Protein AF-L8GMU7-F1 (afdb_monomer_lite)

Foldseek 3Di:
DDDDAAPDLAVLVVLVPDAAQDEHEYEADEHENDDPDADARERQHENYEDAYPAAYEYEHCHAENEYNYLEYEYHEHYEYEQYAYEFDANHEYHYHYEYEFAHADAQRENYEQYANGEYDAQEEYEFHEHDPPDDAHQYEPYEYADNYEYEHQYEYEFEYEHQEHYEFLEEYEHQEEYEYEKEWDDPPPPPDPDDTHIELYEHDLYEYEANYEYEFATAQHPYPYHYDPNYYYAHNDHYHYHHHHPVCVPPCVVPVDDDDDDDDPHPDDDDPDDD

Sequence (275 aa):
MPRPVCPYPRVIDALREATDGAVIVVKGGRYAEHPQFPQEVRVTTNNITLQALGAVLLELSGPWLAIDAPHFTIKGALELRGGGVLICEGATLHQNGDLSISTTEFLATGVKVAAGGTWLQLGRTTISAGAADGDFSLTNGVHVEANAIWQQLGELSVYSHGAIGVLVSGTWDQLGEAKMIVQGEGDAKRGNYGLVFGEGVRLAHGAWSQKGALHINAIDASNAIHLSAGSVWLQDANVVLDLDSVQERRHYDQLGLSSLFLLGLIRQPAPVVHG

Structure (mmCIF, N/CA/C/O backbone):
data_AF-L8GMU7-F1
#
_entry.id   AF-L8GMU7-F1
#
loop_
_atom_site.group_PDB
_atom_site.id
_atom_site.type_symbol
_atom_site.label_atom_id
_atom_site.label_alt_id
_atom_site.label_comp_id
_atom_site.label_asym_id
_atom_site.label_entity_id
_atom_site.label_seq_id
_atom_site.pdbx_PDB_ins_code
_atom_site.Cartn_x
_atom_site.Cartn_y
_atom_site.Cartn_z
_atom_site.occupancy
_atom_site.B_iso_or_equiv
_atom_site.auth_seq_id
_atom_site.auth_comp_id
_atom_site.auth_asym_id
_atom_site.auth_atom_id
_atom_site.pdbx_PDB_model_num
ATOM 1 N N . MET A 1 1 ? -23.546 -11.306 21.217 1.00 45.59 1 MET A N 1
ATOM 2 C CA . MET A 1 1 ? -24.127 -9.953 21.367 1.00 45.59 1 MET A CA 1
ATOM 3 C C . MET A 1 1 ? -23.663 -9.111 20.183 1.00 45.59 1 MET A C 1
ATOM 5 O O . MET A 1 1 ? -22.484 -9.217 19.853 1.00 45.59 1 MET A O 1
ATOM 9 N N . PRO A 1 2 ? -24.542 -8.364 19.493 1.00 59.59 2 PRO A N 1
ATOM 10 C CA . PRO A 1 2 ? -24.127 -7.476 18.406 1.00 59.59 2 PRO A CA 1
ATOM 11 C C . PRO A 1 2 ? -23.175 -6.404 18.953 1.00 59.59 2 PRO A C 1
ATOM 13 O O . PRO A 1 2 ? -23.441 -5.825 20.005 1.00 59.59 2 PRO A O 1
ATOM 16 N N . ARG A 1 3 ? -22.042 -6.178 18.279 1.00 70.44 3 ARG A N 1
ATOM 17 C CA . ARG A 1 3 ? -21.090 -5.130 18.673 1.00 70.44 3 ARG A CA 1
ATOM 18 C C . ARG A 1 3 ? -21.704 -3.758 18.373 1.00 70.44 3 ARG A C 1
ATOM 20 O O . ARG A 1 3 ? -22.294 -3.608 17.300 1.00 70.44 3 ARG A O 1
ATOM 27 N N . PRO A 1 4 ? -21.589 -2.775 19.282 1.00 70.38 4 PRO A N 1
ATOM 28 C CA . PRO A 1 4 ? -22.061 -1.428 19.006 1.00 70.38 4 PRO A CA 1
ATOM 29 C C . PRO A 1 4 ? -21.304 -0.861 17.801 1.00 70.38 4 PRO A C 1
ATOM 31 O O . PRO A 1 4 ? -20.088 -1.006 17.688 1.00 70.38 4 PRO A O 1
ATOM 34 N N . VAL A 1 5 ? -22.046 -0.259 16.877 1.00 79.88 5 VAL A N 1
ATOM 35 C CA . VAL A 1 5 ? -21.476 0.448 15.728 1.00 79.88 5 VAL A CA 1
ATOM 36 C C . VAL A 1 5 ? -20.919 1.787 16.202 1.00 79.88 5 VAL A C 1
ATOM 38 O O . VAL A 1 5 ? -21.524 2.420 17.064 1.00 79.88 5 VAL A O 1
ATOM 41 N N . CYS A 1 6 ? -19.799 2.205 15.610 1.00 74.00 6 CYS A N 1
ATOM 42 C CA . CYS A 1 6 ? -19.145 3.492 15.802 1.00 74.00 6 CYS A CA 1
ATOM 43 C C . CYS A 1 6 ? -20.186 4.629 15.852 1.00 74.00 6 CYS A C 1
ATOM 45 O O . CYS A 1 6 ? -20.871 4.859 14.850 1.00 74.00 6 CYS A O 1
ATOM 47 N N . PRO A 1 7 ? -20.342 5.312 17.003 1.00 78.31 7 PRO A N 1
ATOM 48 C CA . PRO A 1 7 ? -21.298 6.407 17.145 1.00 78.31 7 PRO A CA 1
ATOM 49 C C . PRO A 1 7 ? -20.764 7.725 16.566 1.00 78.31 7 PRO A C 1
ATOM 51 O O . PRO A 1 7 ? -21.514 8.695 16.475 1.00 78.31 7 PRO A O 1
ATOM 54 N N . TYR A 1 8 ? -19.479 7.778 16.203 1.00 79.12 8 TYR A N 1
ATOM 55 C CA . TYR A 1 8 ? -18.828 8.996 15.746 1.00 79.12 8 TYR A CA 1
ATOM 56 C C . TYR A 1 8 ? -19.224 9.319 14.300 1.00 79.12 8 TYR A C 1
ATOM 58 O O . TYR A 1 8 ? -19.288 8.418 13.458 1.00 79.12 8 TYR A O 1
ATOM 66 N N . PRO A 1 9 ? -19.443 10.606 13.977 1.00 83.12 9 PRO A N 1
ATOM 67 C CA . PRO A 1 9 ? -19.677 11.045 12.602 1.00 83.12 9 PRO A CA 1
ATOM 68 C C . PRO A 1 9 ? -18.434 10.873 11.717 1.00 83.12 9 PRO A C 1
ATOM 70 O O . PRO A 1 9 ? -18.556 10.830 10.495 1.00 83.12 9 PRO A O 1
ATOM 73 N N . ARG A 1 10 ? -17.252 10.769 12.334 1.00 88.81 10 ARG A N 1
ATOM 74 C CA . ARG A 1 10 ? -15.957 10.580 11.686 1.00 88.81 10 ARG A CA 1
ATOM 75 C C . ARG A 1 10 ? -15.232 9.398 12.315 1.00 88.81 10 ARG A C 1
ATOM 77 O O . ARG A 1 10 ? -15.215 9.257 13.539 1.00 88.81 10 ARG A O 1
ATOM 84 N N . VAL A 1 11 ? -14.622 8.554 11.494 1.00 90.69 11 VAL A N 1
ATOM 85 C CA . VAL A 1 11 ? -13.877 7.380 11.964 1.00 90.69 11 VAL A CA 1
ATOM 86 C C . VAL A 1 11 ? -12.606 7.810 12.695 1.00 90.69 11 VAL A C 1
ATOM 88 O O . VAL A 1 11 ? -12.210 7.156 13.660 1.00 90.69 11 VAL A O 1
ATOM 91 N N . ILE A 1 12 ? -12.006 8.940 12.311 1.00 88.50 12 ILE A N 1
ATOM 92 C CA . ILE A 1 12 ? -10.821 9.481 12.979 1.00 88.50 12 ILE A CA 1
ATOM 93 C C . ILE A 1 12 ? -11.050 9.806 14.452 1.00 88.50 12 ILE A C 1
ATOM 95 O O . ILE A 1 12 ? -10.168 9.571 15.275 1.00 88.50 12 ILE A O 1
ATOM 99 N N . ASP A 1 13 ? -12.222 10.333 14.799 1.00 88.69 13 ASP A N 1
ATOM 100 C CA . ASP A 1 13 ? -12.522 10.704 16.181 1.00 88.69 13 ASP A CA 1
ATOM 101 C C . ASP A 1 13 ? -12.616 9.441 17.043 1.00 88.69 13 ASP A C 1
ATOM 103 O O . ASP A 1 13 ? -12.039 9.382 18.126 1.00 88.69 13 ASP A O 1
ATOM 107 N N . ALA A 1 14 ? -13.218 8.378 16.498 1.00 90.69 14 ALA A N 1
ATOM 108 C CA . ALA A 1 14 ? -13.239 7.069 17.139 1.00 90.69 14 ALA A CA 1
ATOM 109 C C . ALA A 1 14 ? -11.831 6.488 17.331 1.00 90.69 14 ALA A C 1
ATOM 111 O O . ALA A 1 14 ? -11.564 5.873 18.358 1.00 90.69 14 ALA A O 1
ATOM 112 N N . LEU A 1 15 ? -10.934 6.673 16.357 1.00 90.69 15 LEU A N 1
ATOM 113 C CA . LEU A 1 15 ? -9.541 6.223 16.446 1.00 90.69 15 LEU A CA 1
ATOM 114 C C . LEU A 1 15 ? -8.744 7.007 17.495 1.00 90.69 15 LEU A C 1
ATOM 116 O O . LEU A 1 15 ? -7.930 6.415 18.197 1.00 90.69 15 LEU A O 1
ATOM 120 N N . ARG A 1 16 ? -8.988 8.316 17.622 1.00 87.62 16 ARG A N 1
ATOM 121 C CA . ARG A 1 16 ? -8.335 9.188 18.612 1.00 87.62 16 ARG A CA 1
ATOM 122 C C . ARG A 1 16 ? -8.790 8.910 20.039 1.00 87.62 16 ARG A C 1
ATOM 124 O O . ARG A 1 16 ? -7.990 9.020 20.959 1.00 87.62 16 ARG A O 1
ATOM 131 N N . GLU A 1 17 ? -10.060 8.568 20.219 1.00 89.00 17 GLU A N 1
ATOM 132 C CA . GLU A 1 17 ? -10.628 8.241 21.532 1.00 89.00 17 GLU A CA 1
ATOM 133 C C . GLU A 1 17 ? -10.487 6.754 21.894 1.00 89.00 17 GLU A C 1
ATOM 135 O O . GLU A 1 17 ? -10.878 6.332 22.984 1.00 89.00 17 GLU A O 1
ATOM 140 N N . ALA A 1 18 ? -9.926 5.945 20.994 1.00 91.19 18 ALA A N 1
ATOM 141 C CA . ALA A 1 18 ? -9.753 4.523 21.216 1.00 91.19 18 ALA A CA 1
ATOM 142 C C . ALA A 1 18 ? -8.786 4.251 22.373 1.00 91.19 18 ALA A C 1
ATOM 144 O O . ALA A 1 18 ? -7.730 4.875 22.490 1.00 91.19 18 ALA A O 1
ATOM 145 N N . THR A 1 19 ? -9.116 3.245 23.180 1.00 94.56 19 THR A N 1
ATOM 146 C CA . THR A 1 19 ? -8.246 2.694 24.226 1.00 94.56 19 THR A CA 1
ATOM 147 C C . THR A 1 19 ? -7.618 1.381 23.778 1.00 94.56 19 THR A C 1
ATOM 149 O O . THR A 1 19 ? -8.114 0.742 22.849 1.00 94.56 19 THR A O 1
ATOM 152 N N . ASP A 1 20 ? -6.555 0.949 24.454 1.00 95.75 20 ASP A N 1
ATOM 153 C CA . ASP A 1 20 ? -5.835 -0.273 24.094 1.00 95.75 20 ASP A CA 1
ATOM 154 C C . ASP A 1 20 ? -6.774 -1.478 23.935 1.00 95.75 20 ASP A C 1
ATOM 156 O O . ASP A 1 20 ? -7.649 -1.731 24.767 1.00 95.75 20 ASP A O 1
ATOM 160 N N . GLY A 1 21 ? -6.609 -2.214 22.835 1.00 95.44 21 GLY A N 1
ATOM 161 C CA . GLY A 1 21 ? -7.442 -3.375 22.509 1.00 95.44 21 GLY A CA 1
ATOM 162 C C . GLY A 1 21 ? -8.839 -3.049 21.964 1.00 95.44 21 GLY A C 1
ATOM 163 O O . GLY A 1 21 ? -9.635 -3.970 21.757 1.00 95.44 21 GLY A O 1
ATOM 164 N N . ALA A 1 22 ? -9.179 -1.774 21.741 1.00 95.00 22 ALA A N 1
ATOM 165 C CA . ALA A 1 22 ? -10.501 -1.409 21.247 1.00 95.00 22 A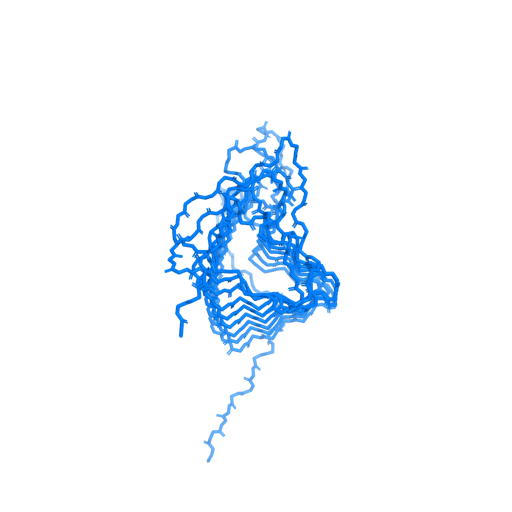LA A CA 1
ATOM 166 C C . ALA A 1 22 ? -10.766 -1.939 19.828 1.00 95.00 22 ALA A C 1
ATOM 168 O O . ALA A 1 22 ? -9.900 -1.982 18.949 1.00 95.00 22 ALA A O 1
ATOM 169 N N . VAL A 1 23 ? -12.027 -2.314 19.602 1.00 95.88 23 VAL A N 1
ATOM 170 C CA . VAL A 1 23 ? -12.545 -2.702 18.289 1.00 95.88 23 VAL A CA 1
ATOM 171 C C . VAL A 1 23 ? -13.550 -1.655 17.835 1.00 95.88 23 VAL A C 1
ATOM 173 O O . VAL A 1 23 ? -14.657 -1.576 18.367 1.00 95.88 23 VAL A O 1
ATOM 176 N N . ILE A 1 24 ? -13.176 -0.877 16.827 1.00 94.81 24 ILE A N 1
ATOM 177 C CA . ILE A 1 24 ? -14.013 0.160 16.232 1.00 94.81 24 ILE A CA 1
ATOM 178 C C . ILE A 1 24 ? -14.762 -0.463 15.061 1.00 94.81 24 ILE A C 1
ATOM 180 O O . ILE A 1 24 ? -14.172 -0.801 14.036 1.00 94.81 24 ILE A O 1
ATOM 184 N N . VAL A 1 25 ? -16.071 -0.640 15.215 1.00 96.06 25 VAL A N 1
ATOM 185 C CA . VAL A 1 25 ? -16.920 -1.239 14.181 1.00 96.06 25 VAL A CA 1
ATOM 186 C C . VAL A 1 25 ? -17.566 -0.140 13.344 1.00 96.06 25 VAL A C 1
ATOM 188 O O . VAL A 1 25 ? -18.396 0.608 13.850 1.00 96.06 25 VAL A O 1
ATOM 191 N N . VAL A 1 26 ? -17.236 -0.053 12.060 1.00 95.00 26 VAL A N 1
ATOM 192 C CA . VAL A 1 26 ? -17.713 0.996 11.147 1.00 95.00 26 VAL A CA 1
ATOM 193 C C . VAL A 1 26 ? -18.743 0.417 10.178 1.00 95.00 26 VAL A C 1
ATOM 195 O O . VAL A 1 26 ? -18.546 -0.654 9.600 1.00 95.00 26 VAL A O 1
ATOM 198 N N . LYS A 1 27 ? -19.879 1.102 10.014 1.00 94.88 27 LYS A N 1
ATOM 199 C CA . LYS A 1 27 ? -20.880 0.740 8.998 1.00 94.88 27 LYS A CA 1
ATOM 200 C C . LYS A 1 27 ? -20.354 1.090 7.608 1.00 94.88 27 LYS A C 1
ATOM 202 O O . LYS A 1 27 ? -19.589 2.029 7.459 1.00 94.88 27 LYS A O 1
ATOM 207 N N . GLY A 1 28 ? -20.802 0.361 6.587 1.00 94.94 28 GLY A N 1
ATOM 208 C CA . GLY A 1 28 ? -20.520 0.759 5.208 1.00 94.94 28 GLY A CA 1
ATOM 209 C C . GLY A 1 28 ? -21.059 2.165 4.924 1.00 94.94 28 GLY A C 1
ATOM 210 O O . GLY A 1 28 ? -22.153 2.511 5.380 1.00 94.94 28 GLY A O 1
ATOM 211 N N . GLY A 1 29 ? -20.288 2.967 4.198 1.00 94.50 29 GLY A N 1
ATOM 212 C CA . GLY A 1 29 ? -20.606 4.367 3.945 1.00 94.50 29 GLY A CA 1
ATOM 213 C C . GLY A 1 29 ? -19.394 5.202 3.551 1.00 94.50 29 GLY A C 1
ATOM 214 O O . GLY A 1 29 ? -18.268 4.712 3.480 1.00 94.50 29 GLY A O 1
ATOM 215 N N . ARG A 1 30 ? -19.651 6.483 3.292 1.00 94.25 30 ARG A N 1
ATOM 216 C CA . ARG A 1 30 ? -18.637 7.495 2.988 1.00 94.25 30 ARG A CA 1
ATOM 217 C C . ARG A 1 30 ? -18.503 8.434 4.178 1.00 94.25 30 ARG A C 1
ATOM 219 O O . ARG A 1 30 ? -19.510 8.956 4.656 1.00 94.25 30 ARG A O 1
ATOM 226 N N . TYR A 1 31 ? -17.272 8.650 4.613 1.00 92.25 31 TYR A N 1
ATOM 227 C CA . TYR A 1 31 ? -16.924 9.464 5.765 1.00 92.25 31 TYR A CA 1
ATOM 228 C C . TYR A 1 31 ? -15.960 10.561 5.328 1.00 92.25 31 TYR A C 1
ATOM 230 O O . TYR A 1 31 ? -14.879 10.291 4.806 1.00 92.25 31 TYR A O 1
ATOM 238 N N . ALA A 1 32 ? -16.379 11.806 5.524 1.00 90.38 32 ALA A N 1
ATOM 239 C CA . ALA A 1 32 ? -15.542 12.968 5.286 1.00 90.38 32 ALA A CA 1
ATOM 240 C C . ALA A 1 32 ? -14.712 13.232 6.545 1.00 90.38 32 ALA A C 1
ATOM 242 O O . ALA A 1 32 ? -15.228 13.733 7.545 1.00 90.38 32 ALA A O 1
ATOM 243 N N . GLU A 1 33 ? -13.427 12.891 6.508 1.00 85.69 33 GLU A N 1
ATOM 244 C CA . GLU A 1 33 ? -12.547 12.954 7.677 1.00 85.69 33 GLU A CA 1
ATOM 245 C C . GLU A 1 33 ? -11.911 14.341 7.869 1.00 85.69 33 GLU A C 1
ATOM 247 O O . GLU A 1 33 ? -11.035 14.481 8.711 1.00 85.69 33 GLU A O 1
ATOM 252 N N . HIS A 1 34 ? -12.365 15.377 7.146 1.00 74.12 34 HIS A N 1
ATOM 253 C CA . HIS A 1 34 ? -11.831 16.748 7.168 1.00 74.12 34 HIS A CA 1
ATOM 254 C C . HIS A 1 34 ? -11.653 17.336 8.587 1.00 74.12 34 HIS A C 1
ATOM 256 O O . HIS A 1 34 ? -12.631 17.677 9.266 1.00 74.12 34 HIS A O 1
ATOM 262 N N . PRO A 1 35 ? -10.413 17.587 9.029 1.00 56.31 35 PRO A N 1
ATOM 263 C CA . PRO A 1 35 ? -10.089 18.732 9.867 1.00 56.31 35 PRO A CA 1
ATOM 264 C C . PRO A 1 35 ? -10.103 20.037 9.052 1.00 56.31 35 PRO A C 1
ATOM 266 O O . PRO A 1 35 ? -9.829 20.054 7.857 1.00 56.31 35 PRO A O 1
ATOM 269 N N . GLN A 1 36 ? -10.352 21.164 9.725 1.00 58.03 36 GLN A N 1
ATOM 270 C CA . GLN A 1 36 ? -10.226 22.522 9.162 1.00 58.03 36 GLN A CA 1
ATOM 271 C C . GLN A 1 36 ? -8.791 22.862 8.690 1.00 58.03 36 GLN A C 1
ATOM 273 O O . GLN A 1 36 ? -8.581 23.914 8.095 1.00 58.03 36 GLN A O 1
ATOM 278 N N . PHE A 1 37 ? -7.816 21.978 8.938 1.00 52.97 37 PHE A N 1
ATOM 279 C CA . PHE A 1 37 ? -6.412 22.092 8.545 1.00 52.97 37 PHE A CA 1
ATOM 280 C C . PHE A 1 37 ? -5.843 20.708 8.210 1.00 52.97 37 PHE A C 1
ATOM 282 O O . PHE A 1 37 ? -6.170 19.770 8.935 1.00 52.97 37 PHE A O 1
ATOM 289 N N . PRO A 1 38 ? -4.971 20.558 7.196 1.00 59.88 38 PRO A N 1
ATOM 290 C CA . PRO A 1 38 ? -4.353 19.281 6.845 1.00 59.88 38 PRO A CA 1
ATOM 291 C C . PRO A 1 38 ? -3.454 18.807 7.992 1.00 59.88 38 PRO A C 1
ATOM 293 O O . PRO A 1 38 ? -2.296 19.202 8.106 1.00 59.88 38 PRO A O 1
ATOM 296 N N . GLN A 1 39 ? -4.002 17.990 8.887 1.00 67.94 39 GLN A N 1
ATOM 297 C CA . GLN A 1 39 ? -3.245 17.343 9.948 1.00 67.94 39 GLN A CA 1
ATOM 298 C C . GLN A 1 39 ? -3.152 15.857 9.651 1.00 67.94 39 GLN A C 1
ATOM 300 O O . GLN A 1 39 ? -4.132 15.220 9.264 1.00 67.94 39 GLN A O 1
ATOM 305 N N . GLU A 1 40 ? -1.953 15.321 9.848 1.00 75.06 40 GLU A N 1
ATOM 306 C CA . GLU A 1 40 ? -1.717 13.888 9.868 1.00 75.06 40 GLU A CA 1
ATOM 307 C C . GLU A 1 40 ? -2.633 13.222 10.901 1.00 75.06 40 GLU A C 1
ATOM 309 O O . GLU A 1 40 ? -2.778 13.681 12.040 1.00 75.06 40 GLU A O 1
ATOM 314 N N . VAL A 1 41 ? -3.269 12.130 10.490 1.00 77.12 41 VAL A N 1
ATOM 315 C CA . VAL A 1 41 ? -4.122 11.336 11.365 1.00 77.12 41 VAL A CA 1
ATOM 316 C C . VAL A 1 41 ? -3.268 10.276 12.028 1.00 77.12 41 VAL A C 1
ATOM 318 O O . VAL A 1 41 ? -2.950 9.285 11.386 1.00 77.12 41 VAL A O 1
ATOM 321 N N . ARG A 1 42 ? -2.904 10.459 13.296 1.00 88.50 42 ARG A N 1
ATOM 322 C CA . ARG A 1 42 ? -2.049 9.507 14.008 1.00 88.50 42 ARG A CA 1
ATOM 323 C C . ARG A 1 42 ? -2.845 8.608 14.949 1.00 88.50 42 ARG A C 1
ATOM 325 O O . ARG A 1 42 ? -3.551 9.101 15.826 1.00 88.50 42 ARG A O 1
ATOM 332 N N . VAL A 1 43 ? -2.705 7.298 14.775 1.00 89.19 43 VAL A N 1
ATOM 333 C CA . VAL A 1 43 ? -3.247 6.263 15.666 1.00 89.19 43 VAL A CA 1
ATOM 334 C C . VAL A 1 43 ? -2.118 5.771 16.564 1.00 89.19 43 VAL A C 1
ATOM 336 O O . VAL A 1 43 ? -1.226 5.089 16.075 1.00 89.19 43 VAL A O 1
ATOM 339 N N . THR A 1 44 ? -2.139 6.117 17.851 1.00 91.44 44 THR A N 1
ATOM 340 C CA . THR A 1 44 ? -1.074 5.775 18.821 1.00 91.44 44 THR A CA 1
ATOM 341 C C . THR A 1 44 ? -1.449 4.637 19.769 1.00 91.44 44 THR A C 1
ATOM 343 O O . THR A 1 44 ? -0.588 4.059 20.423 1.00 91.44 44 THR A O 1
ATOM 346 N N . THR A 1 45 ? -2.737 4.320 19.870 1.00 91.38 45 THR A N 1
ATOM 347 C CA . THR A 1 45 ? -3.267 3.344 20.822 1.00 91.38 45 THR A CA 1
ATOM 348 C C . THR A 1 45 ? -2.929 1.906 20.421 1.00 91.38 45 THR A C 1
ATOM 350 O O . THR A 1 45 ? -3.057 1.534 19.255 1.00 91.38 45 THR A O 1
ATOM 353 N N . ASN A 1 46 ? -2.552 1.057 21.380 1.00 92.69 46 ASN A N 1
ATOM 354 C CA . ASN A 1 46 ? -2.078 -0.297 21.099 1.00 92.69 46 ASN A CA 1
ATOM 355 C C . ASN A 1 46 ? -3.227 -1.264 20.767 1.00 92.69 46 ASN A C 1
ATOM 357 O O . ASN A 1 46 ? -4.315 -1.198 21.338 1.00 92.69 46 ASN A O 1
ATOM 361 N N . ASN A 1 47 ? -2.953 -2.264 19.927 1.00 94.81 47 ASN A N 1
ATOM 362 C CA . ASN A 1 47 ? -3.848 -3.403 19.668 1.00 94.81 47 ASN A CA 1
ATOM 363 C C . ASN A 1 47 ? -5.250 -3.018 19.157 1.00 94.81 47 ASN A C 1
ATOM 365 O O . ASN A 1 47 ? -6.238 -3.689 19.464 1.00 94.81 47 ASN A O 1
ATOM 369 N N . ILE A 1 48 ? -5.357 -1.947 18.372 1.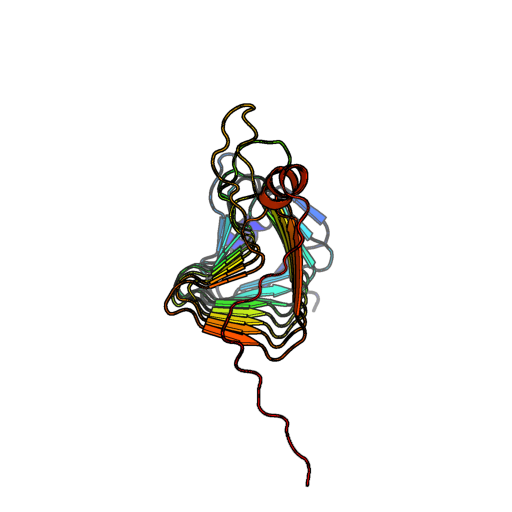00 95.38 48 ILE A N 1
ATOM 370 C CA . ILE A 1 48 ? -6.636 -1.480 17.829 1.00 95.38 48 ILE A CA 1
ATOM 371 C C . ILE A 1 48 ? -7.057 -2.317 16.623 1.00 95.38 48 ILE A C 1
ATOM 373 O O . ILE A 1 48 ? -6.246 -2.663 15.766 1.00 95.38 48 ILE A O 1
ATOM 377 N N . THR A 1 49 ? -8.356 -2.605 16.518 1.00 97.06 49 THR A N 1
ATOM 378 C CA . THR A 1 49 ? -8.963 -3.154 15.298 1.00 97.06 49 THR A CA 1
ATOM 379 C C . THR A 1 49 ? -10.007 -2.199 14.732 1.00 97.06 49 THR A C 1
ATOM 381 O O . THR A 1 49 ? -11.027 -1.951 15.370 1.00 97.06 49 THR A O 1
ATOM 384 N N . LEU A 1 50 ? -9.809 -1.746 13.498 1.00 96.06 50 LEU A N 1
ATOM 385 C CA . LEU A 1 50 ? -10.825 -1.090 12.684 1.00 96.06 50 LEU A CA 1
ATOM 386 C C . LEU A 1 50 ? -11.559 -2.144 11.845 1.00 96.06 50 LEU A C 1
ATOM 388 O O . LEU A 1 50 ? -10.966 -2.776 10.974 1.00 96.06 50 LEU A O 1
ATOM 392 N N . GLN A 1 51 ? -12.845 -2.360 12.113 1.00 97.62 51 GLN A N 1
ATOM 393 C CA . GLN A 1 51 ? -13.662 -3.376 11.450 1.00 97.62 51 GLN A CA 1
ATOM 394 C C . GLN A 1 51 ? -14.783 -2.735 10.629 1.00 97.62 51 GLN A C 1
ATOM 396 O O . GLN A 1 51 ? -15.784 -2.283 11.181 1.00 97.62 51 GLN A O 1
ATOM 401 N N . ALA A 1 52 ? -14.659 -2.775 9.308 1.00 96.56 52 ALA A N 1
ATOM 402 C CA . ALA A 1 52 ? -15.697 -2.371 8.374 1.00 96.56 52 ALA A CA 1
ATOM 403 C C . ALA A 1 52 ? -16.743 -3.492 8.190 1.00 96.56 52 ALA A C 1
ATOM 405 O O . ALA A 1 52 ? -16.403 -4.638 7.894 1.00 96.56 52 ALA A O 1
ATOM 406 N N . LEU A 1 53 ? -18.030 -3.172 8.367 1.00 95.44 53 LEU A N 1
ATOM 407 C CA . LEU A 1 53 ? -19.161 -4.093 8.134 1.00 95.44 53 LEU A CA 1
ATOM 408 C C . LEU A 1 53 ? -19.655 -4.101 6.675 1.00 95.44 53 LEU A C 1
ATOM 410 O O . LEU A 1 53 ? -20.560 -4.856 6.329 1.00 95.44 53 LEU A O 1
ATOM 414 N N . GLY A 1 54 ? -19.085 -3.241 5.837 1.00 94.38 54 GLY A N 1
ATOM 415 C CA . GLY A 1 54 ? -19.349 -3.088 4.408 1.00 94.38 54 GLY A CA 1
ATOM 416 C C . GLY A 1 54 ? -18.241 -2.235 3.790 1.00 94.38 54 GLY A C 1
ATOM 417 O O . GLY A 1 54 ? -17.243 -1.983 4.456 1.00 94.38 54 GLY A O 1
ATOM 418 N N . ALA A 1 55 ? -18.405 -1.772 2.550 1.00 95.62 55 ALA A N 1
ATOM 419 C CA . ALA A 1 55 ? -17.438 -0.856 1.944 1.00 95.62 55 ALA A CA 1
ATOM 420 C C . ALA A 1 55 ? -17.425 0.490 2.690 1.00 95.62 55 ALA A C 1
ATOM 422 O O . ALA A 1 55 ? -18.468 1.138 2.816 1.00 95.62 55 ALA A O 1
ATOM 423 N N . VAL A 1 56 ? -16.258 0.888 3.195 1.00 96.69 56 VAL A N 1
ATOM 424 C CA . VAL A 1 56 ? -16.037 2.160 3.895 1.00 96.69 56 VAL A CA 1
ATOM 425 C C . VAL A 1 56 ? -15.083 3.013 3.074 1.00 96.69 56 VAL A C 1
ATOM 427 O O . VAL A 1 56 ? -13.970 2.579 2.808 1.00 96.69 56 VAL A O 1
ATOM 430 N N . LEU A 1 57 ? -15.497 4.226 2.714 1.00 95.44 57 LEU A N 1
ATOM 431 C CA . LEU A 1 57 ? -14.638 5.239 2.100 1.00 95.44 57 LEU A CA 1
ATOM 432 C C . LEU A 1 57 ? -14.323 6.326 3.127 1.00 95.44 57 LEU A C 1
ATOM 434 O O . LEU A 1 57 ? -15.247 6.966 3.630 1.00 95.44 57 LEU A O 1
ATOM 438 N N . LEU A 1 58 ? -13.039 6.552 3.396 1.00 93.31 58 LEU A N 1
ATOM 439 C CA . LEU A 1 58 ? -12.531 7.670 4.186 1.00 93.31 58 LEU A CA 1
ATOM 440 C C . LEU A 1 58 ? -11.904 8.710 3.256 1.00 93.31 58 LEU A C 1
ATOM 442 O O . LEU A 1 58 ? -10.922 8.435 2.564 1.00 93.31 58 LEU A O 1
ATOM 446 N N . GLU A 1 59 ? -12.464 9.914 3.255 1.00 91.44 59 GLU A N 1
ATOM 447 C CA . GLU A 1 59 ? -11.902 11.056 2.536 1.00 91.44 59 GLU A CA 1
ATOM 448 C C . GLU A 1 59 ? -11.018 11.864 3.474 1.00 91.44 59 GLU A C 1
ATOM 450 O O . GLU A 1 59 ? -11.503 12.563 4.365 1.00 91.44 59 GLU A O 1
ATOM 455 N N . LEU A 1 60 ? -9.711 11.733 3.278 1.00 87.12 60 LEU A N 1
ATOM 456 C CA . LEU A 1 60 ? -8.680 12.368 4.078 1.00 87.12 60 LEU A CA 1
ATOM 457 C C . LEU A 1 60 ? -8.313 13.721 3.467 1.00 87.12 60 LEU A C 1
ATOM 459 O O . LEU A 1 60 ? -8.220 13.865 2.251 1.00 87.12 60 LEU A O 1
ATOM 463 N N . SER A 1 61 ? -8.055 14.710 4.321 1.00 81.31 61 SER A N 1
ATOM 464 C CA . SER A 1 61 ? -7.565 16.033 3.911 1.00 81.31 61 SER A CA 1
ATOM 465 C C . SER A 1 61 ? -6.103 16.273 4.280 1.00 81.31 61 SER A C 1
ATOM 467 O O . SER A 1 61 ? -5.654 17.414 4.311 1.00 81.31 61 SER A O 1
ATOM 469 N N . GLY A 1 62 ? -5.395 15.218 4.668 1.00 77.88 62 GLY A N 1
ATOM 470 C CA . GLY A 1 62 ? -3.989 15.237 5.035 1.00 77.88 62 GLY A CA 1
ATOM 471 C C . GLY A 1 62 ? -3.244 14.140 4.283 1.00 77.88 62 GLY A C 1
ATOM 472 O O . GLY A 1 62 ? -3.875 13.248 3.711 1.00 77.88 62 GLY A O 1
ATOM 473 N N . PRO A 1 63 ? -1.906 14.174 4.306 1.00 76.38 63 PRO A N 1
ATOM 474 C CA . PRO A 1 63 ? -1.106 13.305 3.455 1.00 76.38 63 PRO A CA 1
ATOM 475 C C . PRO A 1 63 ? -1.197 11.834 3.867 1.00 76.38 63 PRO A C 1
ATOM 477 O O . PRO A 1 63 ? -0.976 10.963 3.032 1.00 76.38 63 PRO A O 1
ATOM 480 N N . TRP A 1 64 ? -1.528 11.548 5.134 1.00 82.25 64 TRP A N 1
ATOM 481 C CA . TRP A 1 64 ? -1.409 10.211 5.706 1.00 82.25 64 TRP A CA 1
ATOM 482 C C . TRP A 1 64 ? -2.465 9.895 6.768 1.00 82.25 64 TRP A C 1
ATOM 484 O O . TRP A 1 64 ? -2.740 10.705 7.661 1.00 82.25 64 TRP A O 1
ATOM 494 N N . LEU A 1 65 ? -2.949 8.652 6.731 1.00 89.81 65 LEU A N 1
ATOM 495 C CA . LEU A 1 65 ? -3.303 7.899 7.930 1.00 89.81 65 LEU A CA 1
ATOM 496 C C . LEU A 1 65 ? -2.018 7.280 8.497 1.00 89.81 65 LEU A C 1
ATOM 498 O O . LEU A 1 65 ? -1.496 6.310 7.949 1.00 89.81 65 LEU A O 1
ATOM 502 N N . ALA A 1 66 ? -1.497 7.870 9.567 1.00 93.44 66 ALA A N 1
ATOM 503 C CA . ALA A 1 66 ? -0.311 7.414 10.270 1.00 93.44 66 ALA A CA 1
ATOM 504 C C . ALA A 1 66 ? -0.662 6.420 11.381 1.00 93.44 66 ALA A C 1
ATOM 506 O O . ALA A 1 66 ? -1.442 6.695 12.295 1.00 93.44 66 ALA A O 1
ATOM 507 N N . ILE A 1 67 ? -0.052 5.248 11.306 1.00 94.62 67 ILE A N 1
ATOM 508 C CA . ILE A 1 67 ? -0.179 4.161 12.261 1.00 94.62 67 ILE A CA 1
ATOM 509 C C . ILE A 1 67 ? 1.092 4.170 13.099 1.00 94.62 67 ILE A C 1
ATOM 511 O O . ILE A 1 67 ? 2.144 3.736 12.641 1.00 94.62 67 ILE A O 1
ATOM 515 N N . ASP A 1 68 ? 0.969 4.673 14.320 1.00 94.19 68 ASP A N 1
ATOM 516 C CA . ASP A 1 68 ? 2.023 4.721 15.341 1.00 94.19 68 ASP A CA 1
ATOM 517 C C . ASP A 1 68 ? 1.783 3.687 16.455 1.00 94.19 68 ASP A C 1
ATOM 519 O O . ASP A 1 68 ? 2.503 3.594 17.441 1.00 94.19 68 ASP A O 1
ATOM 523 N N . ALA A 1 69 ? 0.721 2.900 16.297 1.00 88.75 69 ALA A N 1
ATOM 524 C CA . ALA A 1 69 ? 0.348 1.824 17.185 1.00 88.75 69 ALA A CA 1
ATOM 525 C C . ALA A 1 69 ? 1.220 0.582 16.915 1.00 88.75 69 ALA A C 1
ATOM 527 O O . ALA A 1 69 ? 1.266 0.113 15.773 1.00 88.75 69 ALA A O 1
ATOM 528 N N . PRO A 1 70 ? 1.804 -0.051 17.949 1.00 89.44 70 PRO A N 1
ATOM 529 C CA . PRO A 1 70 ? 2.535 -1.315 17.837 1.00 89.44 70 PRO A CA 1
ATOM 530 C C . PRO A 1 70 ? 1.762 -2.412 17.102 1.00 89.44 70 PRO A C 1
ATOM 532 O O . PRO A 1 70 ? 2.353 -3.185 16.356 1.00 89.44 70 PRO A O 1
ATOM 535 N N . HIS A 1 71 ? 0.433 -2.448 17.257 1.00 95.56 71 HIS A N 1
ATOM 536 C CA . HIS A 1 71 ? -0.445 -3.359 16.526 1.00 95.56 71 HIS A CA 1
ATOM 537 C C . HIS A 1 71 ? -1.753 -2.666 16.142 1.00 95.56 71 HIS A C 1
ATOM 539 O O . HIS A 1 71 ? -2.590 -2.371 16.997 1.00 95.56 71 HIS A O 1
ATOM 545 N N . PHE A 1 72 ? -1.955 -2.460 14.846 1.00 97.25 72 PHE A N 1
ATOM 546 C CA . PHE A 1 72 ? -3.192 -1.948 14.272 1.00 97.25 72 PHE A CA 1
ATOM 547 C C . PHE A 1 72 ? -3.727 -2.939 13.246 1.00 97.25 72 PHE A C 1
ATOM 549 O O . PHE A 1 72 ? -2.992 -3.408 12.382 1.00 97.25 72 PHE A O 1
ATOM 556 N N . THR A 1 73 ? -5.011 -3.278 13.330 1.00 98.06 73 THR A N 1
ATOM 557 C CA . THR A 1 73 ? -5.650 -4.229 12.417 1.00 98.06 73 THR A CA 1
ATOM 558 C C . THR A 1 73 ? -6.761 -3.563 11.623 1.00 98.06 73 THR A C 1
ATOM 560 O O . THR A 1 73 ? -7.671 -2.983 12.209 1.00 98.06 73 THR A O 1
ATOM 563 N N . ILE A 1 74 ? -6.754 -3.731 10.303 1.00 97.75 74 ILE A N 1
ATOM 564 C CA . ILE A 1 74 ? -7.885 -3.394 9.430 1.00 97.75 74 ILE A CA 1
ATOM 565 C C . ILE A 1 74 ? -8.616 -4.688 9.077 1.00 97.75 74 ILE A C 1
ATOM 567 O O . ILE A 1 74 ? -7.987 -5.663 8.670 1.00 97.75 74 ILE A O 1
ATOM 571 N N . LYS A 1 75 ? -9.941 -4.712 9.231 1.00 98.19 75 LYS A N 1
ATOM 572 C CA . LYS A 1 75 ? -10.812 -5.813 8.800 1.00 98.19 75 LYS A CA 1
ATOM 573 C C . LYS A 1 75 ? -11.928 -5.305 7.902 1.00 98.19 75 LYS A C 1
ATOM 575 O O . LYS A 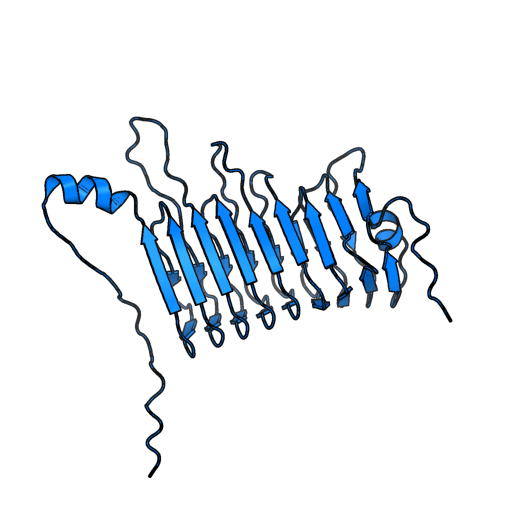1 75 ? -12.571 -4.315 8.234 1.00 98.19 75 LYS A O 1
ATOM 580 N N . GLY A 1 76 ? -12.220 -6.049 6.839 1.00 97.69 76 GLY A N 1
ATOM 581 C CA . GLY A 1 76 ? -13.222 -5.659 5.842 1.00 97.69 76 GLY A CA 1
ATOM 582 C C . GLY A 1 76 ? -12.662 -4.706 4.783 1.00 97.69 76 GLY A C 1
ATOM 583 O O . GLY A 1 76 ? -11.451 -4.546 4.684 1.00 97.69 76 GLY A O 1
ATOM 584 N N . ALA A 1 77 ? -13.544 -4.121 3.971 1.00 97.94 77 ALA A N 1
ATOM 585 C CA . ALA A 1 77 ? -13.159 -3.288 2.834 1.00 97.94 77 ALA A CA 1
ATOM 586 C C . ALA A 1 77 ? -13.047 -1.806 3.224 1.00 97.94 77 ALA A C 1
ATOM 588 O O . ALA A 1 77 ? -14.042 -1.190 3.620 1.00 97.94 77 ALA A O 1
ATOM 589 N N . LEU A 1 78 ? -11.848 -1.244 3.072 1.00 97.62 78 LEU A N 1
ATOM 590 C CA . LEU A 1 78 ? -11.521 0.149 3.353 1.00 97.62 78 LEU A CA 1
ATOM 591 C C . LEU A 1 78 ? -10.943 0.829 2.107 1.00 97.62 78 LEU A C 1
ATOM 593 O O . LEU A 1 78 ? -9.992 0.339 1.508 1.00 97.62 78 LEU A O 1
ATOM 597 N N . GLU A 1 79 ? -11.484 1.986 1.753 1.00 96.94 79 GLU A N 1
ATOM 598 C CA . GLU A 1 79 ? -10.938 2.897 0.752 1.00 96.94 79 GLU A CA 1
ATOM 599 C C . GLU A 1 79 ? -10.472 4.181 1.444 1.00 96.94 79 GLU A C 1
ATOM 601 O O . GLU A 1 79 ? -11.214 4.780 2.221 1.00 96.94 79 GLU A O 1
ATOM 606 N N . LEU A 1 80 ? -9.246 4.606 1.154 1.00 94.38 80 LEU A N 1
ATOM 607 C CA . LEU A 1 80 ? -8.680 5.890 1.544 1.00 94.38 80 LEU A CA 1
ATOM 608 C C . LEU A 1 80 ? -8.530 6.752 0.295 1.00 94.38 80 LEU A C 1
ATOM 610 O O . LEU A 1 80 ? -7.944 6.319 -0.700 1.00 94.38 80 LEU A O 1
ATOM 614 N N . ARG A 1 81 ? -9.039 7.982 0.350 1.00 91.50 81 ARG A N 1
ATOM 615 C CA . ARG A 1 81 ? -8.930 8.956 -0.737 1.00 91.50 81 ARG A CA 1
ATOM 616 C C . ARG A 1 81 ? -8.341 10.261 -0.227 1.00 91.50 81 ARG A C 1
ATOM 618 O O . ARG A 1 81 ? -8.742 10.733 0.830 1.00 91.50 81 ARG A O 1
ATOM 625 N N . GLY A 1 82 ? -7.415 10.838 -0.987 1.00 86.38 82 GLY A N 1
ATOM 626 C CA . GLY A 1 82 ? -6.740 12.102 -0.676 1.00 86.38 82 GLY A CA 1
ATOM 627 C C . GLY A 1 82 ? -5.426 11.931 0.092 1.00 86.38 82 GLY A C 1
ATOM 628 O O . GLY A 1 82 ? -4.515 12.728 -0.086 1.00 86.38 82 GLY A O 1
ATOM 629 N N . GLY A 1 83 ? -5.264 10.849 0.856 1.00 86.62 83 GLY A N 1
ATOM 630 C CA . GLY A 1 83 ? -4.043 10.553 1.612 1.00 86.62 83 GLY A CA 1
ATOM 631 C C . GLY A 1 83 ? -3.603 9.096 1.478 1.00 86.62 83 GLY A C 1
ATOM 632 O O . GLY A 1 83 ? -4.390 8.233 1.084 1.00 86.62 83 GLY A O 1
ATOM 633 N N . GLY A 1 84 ? -2.339 8.836 1.803 1.00 91.31 84 GLY A N 1
ATOM 634 C CA . GLY A 1 84 ? -1.753 7.501 1.860 1.00 91.31 84 GLY A CA 1
ATOM 635 C C . GLY A 1 84 ? -1.843 6.845 3.242 1.00 91.31 84 GLY A C 1
ATOM 636 O O . GLY A 1 84 ? -2.475 7.357 4.170 1.00 91.31 84 GLY A O 1
ATOM 637 N N . VAL A 1 85 ? -1.133 5.726 3.408 1.00 94.44 85 VAL A N 1
ATOM 638 C CA . VAL A 1 85 ? -0.892 5.073 4.711 1.00 94.44 85 VAL A CA 1
ATOM 639 C C . VAL A 1 85 ? 0.577 5.169 5.107 1.00 94.44 85 VAL A C 1
ATOM 641 O O . VAL A 1 85 ? 1.448 4.716 4.368 1.00 94.44 85 VAL A O 1
ATOM 644 N N . LEU A 1 86 ? 0.848 5.705 6.296 1.00 95.69 86 LEU A N 1
ATOM 645 C CA . LEU A 1 86 ? 2.174 5.698 6.911 1.00 95.69 86 LEU A CA 1
ATOM 646 C C . LEU A 1 86 ? 2.175 4.699 8.068 1.00 95.69 86 LEU A C 1
ATOM 648 O O . LEU A 1 86 ? 1.395 4.841 9.000 1.00 95.69 86 LEU A O 1
ATOM 652 N N . ILE A 1 87 ? 3.062 3.714 8.040 1.00 97.69 87 ILE A N 1
ATOM 653 C CA . ILE A 1 87 ? 3.319 2.814 9.170 1.00 97.69 87 ILE A CA 1
ATOM 654 C C . ILE A 1 87 ? 4.609 3.294 9.819 1.00 97.69 87 ILE A C 1
ATOM 656 O O . ILE A 1 87 ? 5.662 3.251 9.183 1.00 97.69 87 ILE A O 1
ATOM 660 N N . CYS A 1 88 ? 4.513 3.825 11.034 1.00 97.44 88 CYS A N 1
ATOM 661 C CA . CYS A 1 88 ? 5.634 4.424 11.749 1.00 97.44 88 CYS A CA 1
ATOM 662 C C . CYS A 1 88 ? 6.617 3.369 12.284 1.00 97.44 88 CYS A C 1
ATOM 664 O O . CYS A 1 88 ? 6.376 2.162 12.228 1.00 97.44 88 CYS A O 1
ATOM 666 N N . GLU A 1 89 ? 7.752 3.842 12.793 1.00 96.88 89 GLU A N 1
ATOM 667 C CA . GLU A 1 89 ? 8.763 2.999 13.431 1.00 96.88 89 GLU A CA 1
ATOM 668 C C . GLU A 1 89 ? 8.165 2.204 14.600 1.00 96.88 89 GLU A C 1
ATOM 670 O O . GLU A 1 89 ? 7.444 2.747 15.433 1.00 96.88 89 GLU A O 1
ATOM 675 N N . GLY A 1 90 ? 8.438 0.898 14.648 1.00 95.69 90 GLY A N 1
ATOM 676 C CA . GLY A 1 90 ? 7.921 -0.001 15.684 1.00 95.69 90 GLY A CA 1
ATOM 677 C C . GLY A 1 90 ? 6.429 -0.340 15.566 1.00 95.69 90 GLY A C 1
ATOM 678 O O . GLY A 1 90 ? 5.950 -1.212 16.292 1.00 95.69 90 GLY A O 1
ATOM 679 N N . ALA A 1 91 ? 5.694 0.294 14.649 1.00 97.88 91 ALA A N 1
ATOM 680 C CA . ALA A 1 91 ? 4.291 -0.003 14.401 1.00 97.88 91 ALA A CA 1
ATOM 681 C C . ALA A 1 91 ? 4.120 -1.231 13.498 1.00 97.88 91 ALA A C 1
ATOM 683 O O . ALA A 1 91 ? 4.915 -1.479 12.587 1.00 97.88 91 ALA A O 1
ATOM 684 N N . THR A 1 92 ? 3.031 -1.974 13.710 1.00 98.00 92 THR A N 1
ATOM 685 C CA . THR A 1 92 ? 2.636 -3.086 12.838 1.00 98.00 92 THR A CA 1
ATOM 686 C C . THR A 1 92 ? 1.215 -2.898 12.329 1.00 98.00 92 THR A C 1
ATOM 688 O O . THR A 1 92 ? 0.263 -2.890 13.112 1.00 98.00 92 THR A O 1
ATOM 691 N N . LEU A 1 93 ? 1.053 -2.827 11.007 1.00 98.19 93 LEU A N 1
ATOM 692 C CA . LEU A 1 93 ? -0.251 -2.916 10.351 1.00 98.19 93 LEU A CA 1
ATOM 693 C C . LEU A 1 93 ? -0.548 -4.366 9.950 1.00 98.19 93 LEU A C 1
ATOM 695 O O . LEU A 1 93 ? 0.153 -4.942 9.123 1.00 98.19 93 LEU A O 1
ATOM 699 N N . HIS A 1 94 ? -1.646 -4.916 10.460 1.00 98.31 94 HIS A N 1
ATOM 700 C CA . HIS A 1 94 ? -2.261 -6.156 9.992 1.00 98.31 94 HIS A CA 1
ATOM 701 C C . HIS A 1 94 ? -3.483 -5.825 9.133 1.00 98.31 94 HIS A C 1
ATOM 703 O O . HIS A 1 94 ? -4.547 -5.479 9.648 1.00 98.31 94 HIS A O 1
ATOM 709 N N . GLN A 1 95 ? -3.371 -5.951 7.818 1.00 97.81 95 GLN A N 1
ATOM 710 C CA . GLN A 1 95 ? -4.503 -5.733 6.921 1.00 97.81 95 GLN A CA 1
ATOM 711 C C . GLN A 1 95 ? -5.159 -7.075 6.578 1.00 97.81 95 GLN A C 1
ATOM 713 O O . GLN A 1 95 ? -4.578 -7.908 5.897 1.00 97.81 95 GLN A O 1
ATOM 718 N N . ASN A 1 96 ? -6.377 -7.291 7.082 1.00 97.56 96 ASN A N 1
ATOM 719 C CA . ASN A 1 96 ? -7.189 -8.500 6.918 1.00 97.56 96 ASN A CA 1
ATOM 720 C C . ASN A 1 96 ? -8.544 -8.163 6.264 1.00 97.56 96 ASN A C 1
ATOM 722 O O . ASN A 1 96 ? -9.619 -8.270 6.864 1.00 97.56 96 ASN A O 1
ATOM 726 N N . GLY A 1 97 ? -8.467 -7.676 5.033 1.00 96.88 97 GLY A N 1
ATOM 727 C CA . GLY A 1 97 ? -9.593 -7.227 4.223 1.00 96.88 97 GLY A CA 1
ATOM 728 C C . GLY A 1 97 ? -9.105 -6.276 3.139 1.00 96.88 97 GLY A C 1
ATOM 729 O O . GLY A 1 97 ? -7.942 -5.890 3.158 1.00 96.88 97 GLY A O 1
ATOM 730 N N . ASP A 1 98 ? -9.955 -5.919 2.186 1.00 98.38 98 ASP A N 1
ATOM 731 C CA . ASP A 1 98 ? -9.522 -5.120 1.042 1.00 98.38 98 ASP A CA 1
ATOM 732 C C . ASP A 1 98 ? -9.112 -3.699 1.453 1.00 98.38 98 ASP A C 1
ATOM 734 O O . ASP A 1 98 ? -9.822 -3.036 2.209 1.00 98.38 98 ASP A O 1
ATOM 738 N N . LEU A 1 99 ? -7.983 -3.225 0.926 1.00 98.31 99 LEU A N 1
ATOM 739 C CA . LEU A 1 99 ? -7.494 -1.864 1.133 1.00 98.31 99 LEU A CA 1
ATOM 740 C C . LEU A 1 99 ? -7.278 -1.175 -0.215 1.00 98.31 99 LEU A C 1
ATOM 742 O O . LEU A 1 99 ? -6.453 -1.604 -1.015 1.00 98.31 99 LEU A O 1
ATOM 746 N N . SER A 1 100 ? -8.006 -0.096 -0.471 1.00 98.06 100 SER A N 1
ATOM 747 C CA . SER A 1 100 ? -7.806 0.760 -1.639 1.00 98.06 100 SER A CA 1
ATOM 748 C C . SER A 1 100 ? -7.274 2.111 -1.187 1.00 98.06 100 SER A C 1
ATOM 750 O O . SER A 1 100 ? -7.826 2.709 -0.271 1.00 98.06 100 SER A O 1
ATOM 752 N N . ILE A 1 101 ? -6.203 2.598 -1.801 1.00 96.19 101 ILE A N 1
ATOM 753 C CA . ILE A 1 101 ? -5.570 3.875 -1.465 1.00 96.19 101 ILE A CA 1
ATOM 754 C C . ILE A 1 101 ? -5.467 4.690 -2.742 1.00 96.19 101 ILE A C 1
ATOM 756 O O . ILE A 1 101 ? -4.914 4.219 -3.731 1.00 96.19 101 ILE A O 1
ATOM 760 N N . SER A 1 102 ? -5.978 5.915 -2.715 1.00 93.06 102 SER A N 1
ATOM 761 C CA . SER A 1 102 ? -5.870 6.866 -3.814 1.00 93.06 102 SER A CA 1
ATOM 762 C C . SER A 1 102 ? -5.337 8.188 -3.288 1.00 93.06 102 SER A C 1
ATOM 764 O O . SER A 1 102 ? -6.044 8.904 -2.575 1.00 93.06 102 SER A O 1
ATOM 766 N N . THR A 1 103 ? -4.117 8.542 -3.677 1.00 87.69 103 THR A N 1
ATOM 767 C CA . THR A 1 103 ? -3.504 9.829 -3.349 1.00 87.69 103 THR A CA 1
ATOM 768 C C . THR A 1 103 ? -3.079 10.563 -4.615 1.00 87.69 103 THR A C 1
ATOM 770 O O . THR A 1 103 ? -2.442 10.000 -5.501 1.00 87.69 103 THR A O 1
ATOM 773 N N . THR A 1 104 ? -3.471 11.828 -4.701 1.00 80.06 104 THR A N 1
ATOM 774 C CA . THR A 1 104 ? -3.139 12.746 -5.801 1.00 80.06 104 THR A CA 1
ATOM 775 C C . THR A 1 104 ? -2.274 13.907 -5.321 1.00 80.06 104 THR A C 1
ATOM 777 O O . THR A 1 104 ? -1.970 14.809 -6.093 1.00 80.06 104 THR A O 1
ATOM 780 N N . GLU A 1 105 ? -1.927 13.919 -4.034 1.00 70.56 105 GLU A N 1
ATOM 781 C CA . GLU A 1 105 ? -1.162 14.993 -3.415 1.00 70.56 105 GLU A CA 1
ATOM 782 C C . GLU A 1 105 ? 0.298 14.940 -3.880 1.00 70.56 105 GLU A C 1
ATOM 784 O O . GLU A 1 105 ? 0.918 13.876 -3.968 1.00 70.56 105 GLU A O 1
ATOM 789 N N . PHE A 1 106 ? 0.867 16.110 -4.153 1.00 65.69 106 PHE A N 1
ATOM 790 C CA . PHE A 1 106 ? 2.264 16.254 -4.550 1.00 65.69 106 PHE A CA 1
ATOM 791 C C . PHE A 1 106 ? 3.188 15.692 -3.449 1.00 65.69 106 PHE A C 1
ATOM 793 O O . PHE A 1 106 ? 3.052 16.045 -2.278 1.00 65.69 106 PHE A O 1
ATOM 800 N N . LEU A 1 107 ? 4.133 14.815 -3.817 1.00 66.00 107 LEU A N 1
ATOM 801 C CA . LEU A 1 107 ? 5.038 14.071 -2.910 1.00 66.00 107 LEU A CA 1
ATOM 802 C C . LEU A 1 107 ? 4.370 13.048 -1.974 1.00 66.00 107 LEU A C 1
ATOM 804 O O . LEU A 1 107 ? 5.067 12.425 -1.166 1.00 66.00 107 LEU A O 1
ATOM 808 N N . ALA A 1 108 ? 3.059 12.824 -2.067 1.00 70.69 108 ALA A N 1
ATOM 809 C CA . ALA A 1 108 ? 2.424 11.771 -1.292 1.00 70.69 108 ALA A CA 1
ATOM 810 C C . ALA A 1 108 ? 2.756 10.394 -1.875 1.00 70.69 108 ALA A C 1
ATOM 812 O O . ALA A 1 108 ? 2.415 10.050 -3.004 1.00 70.69 108 ALA A O 1
ATOM 813 N N . THR A 1 109 ? 3.442 9.583 -1.077 1.00 87.94 109 THR A N 1
ATOM 814 C CA . THR A 1 109 ? 3.567 8.163 -1.387 1.00 87.94 109 THR A CA 1
ATOM 815 C C . THR A 1 109 ? 2.225 7.477 -1.074 1.00 87.94 109 THR A C 1
ATOM 817 O O . THR A 1 109 ? 1.529 7.881 -0.149 1.00 87.94 109 THR A O 1
ATOM 820 N N . GLY A 1 110 ? 1.817 6.457 -1.828 1.00 92.00 110 GLY A N 1
ATOM 821 C CA . GLY A 1 110 ? 0.578 5.729 -1.519 1.00 92.00 110 GLY A CA 1
ATOM 822 C C . GLY A 1 110 ? 0.672 4.999 -0.174 1.00 92.00 110 GLY A C 1
ATOM 823 O O . GLY A 1 110 ? -0.150 5.195 0.721 1.00 92.00 110 GLY A O 1
ATOM 824 N N . VAL A 1 111 ? 1.721 4.195 -0.000 1.00 96.25 111 VAL A N 1
ATOM 825 C CA . VAL A 1 111 ? 2.045 3.525 1.268 1.00 96.25 111 VAL A CA 1
ATOM 826 C C . VAL A 1 111 ? 3.504 3.734 1.627 1.00 96.25 111 VAL A C 1
ATOM 828 O O . VAL A 1 111 ? 4.392 3.407 0.842 1.00 96.25 111 VAL A O 1
ATOM 831 N N . LYS A 1 112 ? 3.767 4.208 2.841 1.00 96.69 112 LYS A N 1
ATOM 832 C CA . LYS A 1 112 ? 5.108 4.271 3.413 1.00 96.69 112 LYS A CA 1
ATOM 833 C C . LYS A 1 112 ? 5.206 3.354 4.629 1.00 96.69 112 LYS A C 1
ATOM 835 O O . LYS A 1 112 ? 4.486 3.544 5.605 1.00 96.69 112 LYS A O 1
ATOM 840 N N . VAL A 1 113 ? 6.135 2.403 4.593 1.00 98.25 113 VAL A N 1
ATOM 841 C CA . VAL A 1 113 ? 6.559 1.628 5.765 1.00 98.25 113 VAL A CA 1
ATOM 842 C C . VAL A 1 113 ? 7.868 2.240 6.249 1.00 98.25 113 VAL A C 1
ATOM 844 O O . VAL A 1 113 ? 8.902 2.087 5.597 1.00 98.25 113 VAL A O 1
ATOM 847 N N . ALA A 1 114 ? 7.799 3.016 7.331 1.00 97.75 114 ALA A N 1
ATOM 848 C CA . ALA A 1 114 ? 8.962 3.685 7.898 1.00 97.75 114 ALA A CA 1
ATOM 849 C C . ALA A 1 114 ? 9.949 2.672 8.486 1.00 97.75 114 ALA A C 1
ATOM 851 O O . ALA A 1 114 ? 9.580 1.530 8.771 1.00 97.75 114 ALA A O 1
ATOM 852 N N . ALA A 1 115 ? 11.199 3.092 8.674 1.00 97.88 115 ALA A N 1
ATOM 853 C CA . ALA A 1 115 ? 12.242 2.242 9.236 1.00 97.88 115 ALA A CA 1
ATOM 854 C C . ALA A 1 115 ? 11.785 1.567 10.544 1.00 97.88 115 ALA A C 1
ATOM 856 O O . ALA A 1 115 ? 11.262 2.223 11.437 1.00 97.88 115 ALA A O 1
ATOM 857 N N . GLY A 1 116 ? 11.937 0.242 10.635 1.00 97.44 116 GLY A N 1
ATOM 858 C CA . GLY A 1 116 ? 11.480 -0.556 11.782 1.00 97.44 116 GLY A CA 1
ATOM 859 C C . GLY A 1 116 ? 9.966 -0.807 11.857 1.00 97.44 116 GLY A C 1
ATOM 860 O O . GLY A 1 116 ? 9.521 -1.544 12.735 1.00 97.44 116 GLY A O 1
ATOM 861 N N . GLY A 1 117 ? 9.165 -0.226 10.961 1.00 98.44 117 GLY A N 1
ATOM 862 C CA . GLY A 1 117 ? 7.744 -0.530 10.812 1.00 98.44 117 GLY A CA 1
ATOM 863 C C . GLY A 1 117 ? 7.509 -1.852 10.076 1.00 98.44 117 GLY A C 1
ATOM 864 O O . GLY A 1 117 ? 8.349 -2.315 9.297 1.00 98.44 117 GLY A O 1
ATOM 865 N N . THR A 1 118 ? 6.348 -2.466 10.309 1.00 98.69 118 THR A N 1
ATOM 866 C CA . THR A 1 118 ? 5.955 -3.725 9.663 1.00 98.69 118 THR A CA 1
ATOM 867 C C . THR A 1 118 ? 4.566 -3.643 9.039 1.00 98.69 118 THR A C 1
ATOM 869 O O . THR A 1 118 ? 3.594 -3.242 9.679 1.00 98.69 118 THR A O 1
ATOM 872 N N . TRP A 1 119 ? 4.445 -4.099 7.795 1.00 98.62 119 TRP A N 1
ATOM 873 C CA . TRP A 1 119 ? 3.160 -4.315 7.141 1.00 98.62 119 TRP A CA 1
ATOM 874 C C . TRP A 1 119 ? 2.940 -5.795 6.841 1.00 98.62 119 TRP A C 1
ATOM 876 O O . TRP A 1 119 ? 3.641 -6.381 6.019 1.00 98.62 119 TRP A O 1
ATOM 886 N N . LEU A 1 120 ? 1.923 -6.383 7.468 1.00 98.62 120 LEU A N 1
ATOM 887 C CA . LEU A 1 120 ? 1.386 -7.687 7.106 1.00 98.62 120 LEU A CA 1
ATOM 888 C C . LEU A 1 120 ? 0.124 -7.501 6.253 1.00 98.62 120 LEU A C 1
ATOM 890 O O . LEU A 1 120 ? -0.964 -7.233 6.773 1.00 98.62 120 LEU A O 1
ATOM 894 N N . GLN A 1 121 ? 0.280 -7.639 4.939 1.00 98.56 121 GLN A N 1
ATOM 895 C CA . GLN A 1 121 ? -0.790 -7.486 3.959 1.00 98.56 121 GLN A CA 1
ATOM 896 C C . GLN A 1 121 ? -1.419 -8.849 3.634 1.00 98.56 121 GLN A C 1
ATOM 898 O O . GLN A 1 121 ? -0.894 -9.603 2.814 1.00 98.56 121 GLN A O 1
ATOM 903 N N . LEU A 1 122 ? -2.552 -9.174 4.256 1.00 98.44 122 LEU A N 1
ATOM 904 C CA . LEU A 1 122 ? -3.257 -10.446 4.044 1.00 98.44 122 LEU A CA 1
ATOM 905 C C . LEU A 1 122 ? -4.366 -10.332 2.995 1.00 98.44 122 LEU A C 1
ATOM 907 O O . LEU A 1 122 ? -4.690 -11.316 2.336 1.00 98.44 122 LEU A O 1
ATOM 911 N N . GLY A 1 123 ? -4.974 -9.153 2.867 1.00 98.12 123 GLY A N 1
ATOM 912 C CA . GLY A 1 123 ? -6.050 -8.891 1.915 1.00 98.12 123 GLY A CA 1
ATOM 913 C C . GLY A 1 123 ? -5.545 -8.312 0.595 1.00 98.12 123 GLY A C 1
ATOM 914 O O . GLY A 1 123 ? -4.367 -7.973 0.442 1.00 98.12 123 GLY A O 1
ATOM 915 N N . ARG A 1 124 ? -6.468 -8.131 -0.351 1.00 98.62 124 ARG A N 1
ATOM 916 C CA . ARG A 1 124 ? -6.174 -7.443 -1.607 1.00 98.62 124 ARG A CA 1
ATOM 917 C C . ARG A 1 124 ? -5.902 -5.964 -1.345 1.00 98.62 124 ARG A C 1
ATOM 919 O O . ARG A 1 124 ? -6.658 -5.313 -0.623 1.00 98.62 124 ARG A O 1
ATOM 926 N N . THR A 1 125 ? -4.866 -5.430 -1.977 1.00 98.69 125 THR A N 1
ATOM 927 C CA . THR A 1 125 ? -4.519 -4.013 -1.895 1.00 98.69 125 THR A CA 1
ATOM 928 C C . THR A 1 125 ? -4.450 -3.391 -3.281 1.00 98.69 125 THR A C 1
ATOM 930 O O . THR A 1 125 ? -3.810 -3.933 -4.178 1.00 98.69 125 THR A O 1
ATOM 933 N N . THR A 1 126 ? -5.100 -2.243 -3.463 1.00 98.38 126 THR A N 1
ATOM 934 C CA . THR A 1 126 ? -4.971 -1.401 -4.660 1.00 98.38 126 THR A CA 1
ATOM 935 C C . THR A 1 126 ? -4.429 -0.040 -4.252 1.00 98.38 126 THR A C 1
ATOM 937 O O . THR A 1 126 ? -4.955 0.583 -3.336 1.00 98.38 126 THR A O 1
ATOM 940 N N . ILE A 1 127 ? -3.375 0.421 -4.913 1.00 96.88 127 ILE A N 1
ATOM 941 C CA . ILE A 1 127 ? -2.742 1.713 -4.649 1.00 96.88 127 ILE A CA 1
ATOM 942 C C . ILE A 1 127 ? -2.744 2.501 -5.948 1.00 96.88 127 ILE A C 1
ATOM 944 O O . ILE A 1 127 ? -2.259 2.006 -6.955 1.00 96.88 127 ILE A O 1
ATOM 948 N N . SER A 1 128 ? -3.269 3.719 -5.910 1.00 93.69 128 SER A N 1
ATOM 949 C CA . SER A 1 128 ? -3.177 4.718 -6.968 1.00 93.69 128 SER A CA 1
ATOM 950 C C . SER A 1 128 ? -2.473 5.944 -6.396 1.00 93.69 128 SER A C 1
ATOM 952 O O . SER A 1 128 ? -3.020 6.599 -5.508 1.00 93.69 128 SER A O 1
ATOM 954 N N . ALA A 1 129 ? -1.262 6.238 -6.861 1.00 90.19 129 ALA A N 1
ATOM 955 C CA . ALA A 1 129 ? -0.461 7.359 -6.371 1.00 90.19 129 ALA A CA 1
ATOM 956 C C . ALA A 1 129 ? -0.009 8.277 -7.514 1.00 90.19 129 ALA A C 1
ATOM 958 O O . ALA A 1 129 ? 0.435 7.799 -8.558 1.00 90.19 129 ALA A O 1
ATOM 959 N N . GLY A 1 130 ? -0.091 9.586 -7.284 1.00 83.00 130 GLY A N 1
ATOM 960 C CA . GLY A 1 130 ? 0.256 10.619 -8.261 1.00 83.00 130 GLY A CA 1
ATOM 961 C C . GLY A 1 130 ? -0.955 11.117 -9.056 1.00 83.00 130 GLY A C 1
ATOM 962 O O . GLY A 1 130 ? -1.993 10.456 -9.142 1.00 83.00 130 GLY A O 1
ATOM 963 N N . ALA A 1 131 ? -0.835 12.322 -9.614 1.00 69.88 131 ALA A N 1
ATOM 964 C CA . ALA A 1 131 ? -1.859 12.941 -10.453 1.00 69.88 131 ALA A CA 1
ATOM 965 C C . ALA A 1 131 ? -1.501 12.779 -11.935 1.00 69.88 131 ALA A C 1
ATOM 967 O O . ALA A 1 131 ? -0.362 13.018 -12.319 1.00 69.88 131 ALA A O 1
ATOM 968 N N . ALA A 1 132 ? -2.471 12.419 -12.779 1.00 60.94 132 ALA A N 1
ATOM 969 C CA . ALA A 1 132 ? -2.265 12.307 -14.228 1.00 60.94 132 ALA A CA 1
ATOM 970 C C . ALA A 1 132 ? -2.083 13.675 -14.927 1.00 60.94 132 ALA A C 1
ATOM 972 O O . ALA A 1 132 ? -1.576 13.733 -16.044 1.00 60.94 132 ALA A O 1
ATOM 973 N N . ASP A 1 133 ? -2.470 14.775 -14.269 1.00 59.75 133 ASP A N 1
ATOM 974 C CA . ASP A 1 133 ? -2.717 16.073 -14.914 1.00 59.75 133 ASP A CA 1
ATOM 975 C C . ASP A 1 133 ? -1.512 17.044 -14.944 1.00 59.75 133 ASP A C 1
ATOM 977 O O . ASP A 1 133 ? -1.685 18.250 -15.110 1.00 59.75 133 ASP A O 1
ATOM 981 N N . GLY A 1 134 ? -0.279 16.527 -14.898 1.00 52.62 134 GLY A N 1
ATOM 982 C CA . GLY A 1 134 ? 0.8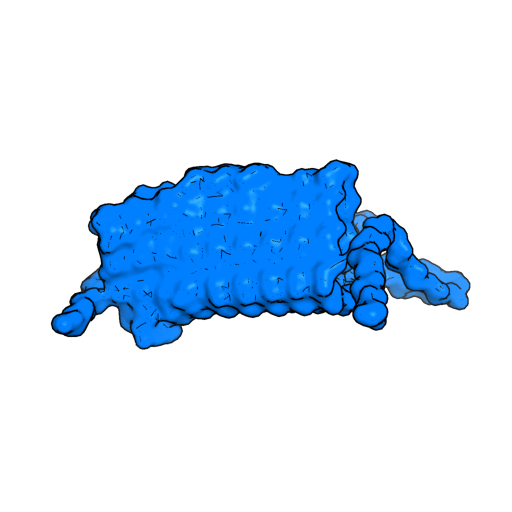58 17.201 -15.549 1.00 52.62 134 GLY A CA 1
ATOM 983 C C . GLY A 1 134 ? 1.795 18.072 -14.704 1.00 52.62 134 GLY A C 1
ATOM 984 O O . GLY A 1 134 ? 2.628 18.758 -15.298 1.00 52.62 134 GLY A O 1
ATOM 985 N N . ASP A 1 135 ? 1.735 18.018 -13.372 1.00 56.66 135 ASP A N 1
ATOM 986 C CA . ASP A 1 135 ? 2.801 18.558 -12.514 1.00 56.66 135 ASP A CA 1
ATOM 987 C C . ASP A 1 135 ? 3.696 17.430 -11.979 1.00 56.66 135 ASP A C 1
ATOM 989 O O . ASP A 1 135 ? 3.204 16.389 -11.553 1.00 56.66 135 ASP A O 1
ATOM 993 N N . PHE A 1 136 ? 5.013 17.665 -12.019 1.00 54.44 136 PHE A N 1
ATOM 994 C CA . PHE A 1 136 ? 6.072 16.714 -11.661 1.00 54.44 136 PHE A CA 1
ATOM 995 C C . PHE A 1 136 ? 5.828 16.044 -10.304 1.00 54.44 136 PHE A C 1
ATOM 997 O O . PHE A 1 136 ? 5.824 16.709 -9.277 1.00 54.44 136 PHE A O 1
ATOM 1004 N N . SER A 1 137 ? 5.685 14.732 -10.261 1.00 59.16 137 SER A N 1
ATOM 1005 C CA . SER A 1 137 ? 5.344 13.966 -9.078 1.00 59.16 137 SER A CA 1
ATOM 1006 C C . SER A 1 137 ? 6.514 13.058 -8.695 1.00 59.16 137 SER A C 1
ATOM 1008 O O . SER A 1 137 ? 6.711 11.968 -9.229 1.00 59.16 137 SER A O 1
ATOM 1010 N N . LEU A 1 138 ? 7.284 13.443 -7.667 1.00 62.09 138 LEU A N 1
ATOM 1011 C CA . LEU A 1 138 ? 8.246 12.536 -7.001 1.00 62.09 138 LEU A CA 1
ATOM 1012 C C . LEU A 1 138 ? 7.535 11.515 -6.093 1.00 62.09 138 LEU A C 1
ATOM 1014 O O . LEU A 1 138 ? 8.053 11.119 -5.046 1.00 62.09 138 LEU A O 1
ATOM 1018 N N . THR A 1 139 ? 6.307 11.145 -6.439 1.00 72.38 139 THR A N 1
ATOM 1019 C CA . THR A 1 139 ? 5.488 10.227 -5.660 1.00 72.38 139 THR A CA 1
ATOM 1020 C C . THR A 1 139 ? 5.894 8.801 -5.942 1.00 72.38 139 THR A C 1
ATOM 1022 O O . THR A 1 139 ? 6.091 8.419 -7.095 1.00 72.38 139 THR A O 1
ATOM 1025 N N . ASN A 1 140 ? 5.953 8.007 -4.875 1.00 85.44 140 ASN A N 1
ATOM 1026 C CA . ASN A 1 140 ? 6.052 6.566 -4.997 1.00 85.44 140 ASN A CA 1
ATOM 1027 C C . ASN A 1 140 ? 4.674 5.932 -4.797 1.00 85.44 140 ASN A C 1
ATOM 1029 O O . ASN A 1 140 ? 3.880 6.408 -3.986 1.00 85.44 140 ASN A O 1
ATOM 1033 N N . GLY A 1 141 ? 4.388 4.817 -5.462 1.00 92.50 141 GLY A N 1
ATOM 1034 C CA . GLY A 1 141 ? 3.251 3.982 -5.066 1.00 92.50 141 GLY A CA 1
ATOM 1035 C C . GLY A 1 141 ? 3.470 3.429 -3.656 1.00 92.50 141 GLY A C 1
ATOM 1036 O O . GLY A 1 141 ? 2.669 3.654 -2.748 1.00 92.50 141 GLY A O 1
ATOM 1037 N N . VAL A 1 142 ? 4.611 2.771 -3.455 1.00 96.50 142 VAL A N 1
ATOM 1038 C CA . VAL A 1 142 ? 5.023 2.184 -2.175 1.00 96.50 142 VAL A CA 1
ATOM 1039 C C . VAL A 1 142 ? 6.469 2.560 -1.857 1.00 96.50 142 VAL A C 1
ATOM 1041 O O . VAL A 1 142 ? 7.328 2.536 -2.735 1.00 96.50 142 VAL A O 1
ATOM 1044 N N . HIS A 1 143 ? 6.756 2.865 -0.592 1.00 96.81 143 HIS A N 1
ATOM 1045 C CA . HIS A 1 143 ? 8.109 3.054 -0.075 1.00 96.81 143 HIS A CA 1
ATOM 1046 C C . HIS A 1 143 ? 8.316 2.231 1.203 1.00 96.81 143 HIS A C 1
ATOM 1048 O O . HIS A 1 143 ? 7.700 2.505 2.231 1.00 96.81 143 HIS A O 1
ATOM 1054 N N . VAL A 1 144 ? 9.202 1.238 1.145 1.00 98.31 144 VAL A N 1
ATOM 1055 C CA . VAL A 1 144 ? 9.635 0.424 2.290 1.00 98.31 144 VAL A CA 1
ATOM 1056 C C . VAL A 1 144 ? 11.041 0.864 2.689 1.00 98.31 144 VAL A C 1
ATOM 1058 O O . VAL A 1 144 ? 12.005 0.572 1.981 1.00 98.31 144 VAL A O 1
ATOM 1061 N N . GLU A 1 145 ? 11.169 1.593 3.795 1.00 98.25 145 GLU A N 1
ATOM 1062 C CA . GLU A 1 145 ? 12.454 2.129 4.258 1.00 98.25 145 GLU A CA 1
ATOM 1063 C C . GLU A 1 145 ? 13.391 1.043 4.810 1.00 98.25 145 GLU A C 1
ATOM 1065 O O . GLU A 1 145 ? 13.008 -0.108 5.019 1.00 98.25 145 GLU A O 1
ATOM 1070 N N . ALA A 1 146 ? 14.653 1.406 5.052 1.00 97.44 146 ALA A N 1
ATOM 1071 C CA . ALA A 1 146 ? 15.643 0.497 5.621 1.00 97.44 146 ALA A CA 1
ATOM 1072 C C . ALA A 1 146 ? 15.163 -0.099 6.954 1.00 97.44 146 ALA A C 1
ATOM 1074 O O . ALA A 1 146 ? 14.583 0.597 7.783 1.00 97.44 146 ALA A O 1
ATOM 1075 N N . ASN A 1 147 ? 15.419 -1.391 7.169 1.00 97.50 147 ASN A N 1
ATOM 1076 C CA . ASN A 1 147 ? 14.951 -2.167 8.330 1.00 97.50 147 ASN A CA 1
ATOM 1077 C C . ASN A 1 147 ? 13.422 -2.289 8.479 1.00 97.50 147 ASN A C 1
ATOM 1079 O O . ASN A 1 147 ? 12.966 -2.898 9.444 1.00 97.50 147 ASN A O 1
ATOM 1083 N N . ALA A 1 148 ? 12.624 -1.736 7.564 1.00 98.62 148 ALA A N 1
ATOM 1084 C CA . ALA A 1 148 ? 11.193 -1.999 7.515 1.00 98.62 148 ALA A CA 1
ATOM 1085 C C . ALA A 1 148 ? 10.917 -3.377 6.897 1.00 98.62 148 ALA A C 1
ATOM 1087 O O . ALA A 1 148 ? 11.713 -3.890 6.100 1.00 98.62 148 ALA A O 1
ATOM 1088 N N . ILE A 1 149 ? 9.774 -3.964 7.248 1.00 98.69 149 ILE A N 1
ATOM 1089 C CA . ILE A 1 149 ? 9.351 -5.270 6.739 1.00 98.69 149 ILE A CA 1
ATOM 1090 C C . ILE A 1 149 ? 7.974 -5.147 6.101 1.00 98.69 149 ILE A C 1
ATOM 1092 O O . ILE A 1 149 ? 7.019 -4.673 6.711 1.00 98.69 149 ILE A O 1
ATOM 1096 N N . TRP A 1 150 ? 7.851 -5.652 4.884 1.00 98.69 150 TRP A N 1
ATOM 1097 C CA . TRP A 1 150 ? 6.574 -5.849 4.225 1.00 98.69 150 TRP A CA 1
ATOM 1098 C C . TRP A 1 150 ? 6.405 -7.316 3.844 1.00 98.69 150 TRP A C 1
ATOM 1100 O O . TRP A 1 150 ? 7.191 -7.870 3.078 1.00 98.69 150 TRP A O 1
ATOM 1110 N N . GLN A 1 151 ? 5.364 -7.944 4.383 1.00 98.75 151 GLN A N 1
ATOM 1111 C CA . GLN A 1 151 ? 4.929 -9.287 4.025 1.00 98.75 151 GLN A CA 1
ATOM 1112 C C . GLN A 1 151 ? 3.630 -9.183 3.231 1.00 98.75 151 GLN A C 1
ATOM 1114 O O . GLN A 1 151 ? 2.574 -8.872 3.786 1.00 98.75 151 GLN A O 1
ATOM 1119 N N . GLN A 1 152 ? 3.713 -9.439 1.929 1.00 98.56 152 GLN A N 1
ATOM 1120 C CA . GLN A 1 152 ? 2.588 -9.369 1.009 1.00 98.56 152 GLN A CA 1
ATOM 1121 C C . GLN A 1 152 ? 2.065 -10.769 0.706 1.00 98.56 152 GLN A C 1
ATOM 1123 O O . GLN A 1 152 ? 2.685 -11.534 -0.019 1.00 98.56 152 GLN A O 1
ATOM 1128 N N . LEU A 1 153 ? 0.917 -11.119 1.282 1.00 98.56 153 LEU A N 1
ATOM 1129 C CA . LEU A 1 153 ? 0.265 -12.414 1.079 1.00 98.56 153 LEU A CA 1
ATOM 1130 C C . LEU A 1 153 ? -0.944 -12.297 0.147 1.00 98.56 153 LEU A C 1
ATOM 1132 O O . LEU A 1 153 ? -1.176 -13.188 -0.665 1.00 98.56 153 LEU A O 1
ATOM 1136 N N . GLY A 1 154 ? -1.713 -11.213 0.265 1.00 98.25 154 GLY A N 1
ATOM 1137 C CA . GLY A 1 154 ? -2.852 -10.935 -0.611 1.00 98.25 154 GLY A CA 1
ATOM 1138 C C . GLY A 1 154 ? -2.443 -10.250 -1.914 1.00 98.25 154 GLY A C 1
ATOM 1139 O O . GLY A 1 154 ? -1.353 -9.698 -2.012 1.00 98.25 154 GLY A O 1
ATOM 1140 N N . GLU A 1 155 ? -3.324 -10.246 -2.914 1.00 98.56 155 GLU A N 1
ATOM 1141 C CA . GLU A 1 155 ? -3.068 -9.597 -4.208 1.00 98.56 155 GLU A CA 1
ATOM 1142 C C . GLU A 1 155 ? -2.706 -8.112 -4.057 1.00 98.56 155 GLU A C 1
ATOM 1144 O O . GLU A 1 155 ? -3.286 -7.393 -3.242 1.00 98.56 155 GLU A O 1
ATOM 1149 N N . LEU A 1 156 ? -1.767 -7.638 -4.869 1.00 98.75 156 LEU A N 1
ATOM 1150 C CA . LEU A 1 156 ? -1.357 -6.242 -4.929 1.00 98.75 156 LEU A CA 1
ATOM 1151 C C . LEU A 1 156 ? -1.569 -5.689 -6.340 1.00 98.75 156 LEU A C 1
ATOM 1153 O O . LEU A 1 156 ? -1.146 -6.289 -7.323 1.00 98.75 156 LEU A O 1
ATOM 1157 N N . SER A 1 157 ? -2.173 -4.510 -6.435 1.00 98.50 157 SER A N 1
ATOM 1158 C CA . SER A 1 157 ? -2.194 -3.691 -7.647 1.00 98.50 157 SER A CA 1
ATOM 1159 C C . SER A 1 157 ? -1.656 -2.301 -7.332 1.00 98.50 157 SER A C 1
ATOM 1161 O O . SER A 1 157 ? -2.193 -1.620 -6.463 1.00 98.50 157 SER A O 1
ATOM 1163 N N . VAL A 1 158 ? -0.602 -1.878 -8.024 1.00 97.19 158 VAL A N 1
ATOM 1164 C CA . VAL A 1 158 ? -0.032 -0.531 -7.911 1.00 97.19 158 VAL A CA 1
ATOM 1165 C C . VAL A 1 158 ? -0.200 0.180 -9.242 1.00 97.19 158 VAL A C 1
ATOM 1167 O O . VAL A 1 158 ? 0.282 -0.292 -10.264 1.00 97.19 158 VAL A O 1
ATOM 1170 N N . TYR A 1 159 ? -0.877 1.316 -9.223 1.00 94.25 159 TYR A N 1
ATOM 1171 C CA . TYR A 1 159 ? -0.857 2.313 -10.274 1.00 94.25 159 TYR A CA 1
ATOM 1172 C C . TYR A 1 159 ? -0.115 3.528 -9.731 1.00 94.25 159 TYR A C 1
ATOM 1174 O O . TYR A 1 159 ? -0.508 4.105 -8.715 1.00 94.25 159 TYR A O 1
ATOM 1182 N N . SER A 1 160 ? 0.976 3.907 -10.373 1.00 90.44 160 SER A N 1
ATOM 1183 C CA . SER A 1 160 ? 1.741 5.075 -9.954 1.00 90.44 160 SER A CA 1
ATOM 1184 C C . SER A 1 160 ? 2.117 5.917 -11.153 1.00 90.44 160 SER A C 1
ATOM 1186 O O . SER A 1 160 ? 2.667 5.392 -12.121 1.00 90.44 160 SER A O 1
ATOM 1188 N N . HIS A 1 161 ? 1.877 7.215 -11.044 1.00 87.25 161 HIS A N 1
ATOM 1189 C CA . HIS A 1 161 ? 2.448 8.213 -11.931 1.00 87.25 161 HIS A CA 1
ATOM 1190 C C . HIS A 1 161 ? 3.542 8.958 -11.166 1.00 87.25 161 HIS A C 1
ATOM 1192 O O . HIS A 1 161 ? 3.280 9.466 -10.073 1.00 87.25 161 HIS A O 1
ATOM 1198 N N . GLY A 1 162 ? 4.770 8.953 -11.680 1.00 82.69 162 GLY A N 1
ATOM 1199 C CA . GLY A 1 162 ? 5.895 9.608 -11.018 1.00 82.69 162 GLY A CA 1
ATOM 1200 C C . GLY A 1 162 ? 7.212 8.853 -11.136 1.00 82.69 162 GLY A C 1
ATOM 1201 O O . GLY A 1 162 ? 7.440 8.073 -12.058 1.00 82.69 162 GLY A O 1
ATOM 1202 N N . ALA A 1 163 ? 8.098 9.088 -10.168 1.00 83.06 163 ALA A N 1
ATOM 1203 C CA . ALA A 1 163 ? 9.477 8.615 -10.235 1.00 83.06 163 ALA A CA 1
ATOM 1204 C C . ALA A 1 163 ? 9.634 7.091 -10.078 1.00 83.06 163 ALA A C 1
ATOM 1206 O O . ALA A 1 163 ? 10.431 6.490 -10.802 1.00 83.06 163 ALA A O 1
ATOM 1207 N N . ILE A 1 164 ? 8.950 6.464 -9.111 1.00 89.00 164 ILE A N 1
ATOM 1208 C CA . ILE A 1 164 ? 9.136 5.039 -8.783 1.00 89.00 164 ILE A CA 1
ATOM 1209 C C . ILE A 1 164 ? 7.803 4.409 -8.368 1.00 89.00 164 ILE A C 1
ATOM 1211 O O . ILE A 1 164 ? 7.136 4.912 -7.472 1.00 89.00 164 ILE A O 1
ATOM 1215 N N . GLY A 1 165 ? 7.421 3.262 -8.928 1.00 92.56 165 GLY A N 1
ATOM 1216 C CA . GLY A 1 165 ? 6.230 2.549 -8.455 1.00 92.56 165 GLY A CA 1
ATOM 1217 C C . GLY A 1 165 ? 6.405 1.986 -7.054 1.00 92.56 165 GLY A C 1
ATOM 1218 O O . GLY A 1 165 ? 5.641 2.311 -6.144 1.00 92.56 165 GLY A O 1
ATOM 1219 N N . VAL A 1 166 ? 7.443 1.177 -6.857 1.00 96.31 166 VAL A N 1
ATOM 1220 C CA . VAL A 1 166 ? 7.781 0.594 -5.555 1.00 96.31 166 VAL A CA 1
ATOM 1221 C C . VAL A 1 166 ? 9.261 0.808 -5.250 1.00 96.31 166 VAL A C 1
ATOM 1223 O O . VAL A 1 166 ? 10.129 0.290 -5.946 1.00 96.31 166 VAL A O 1
ATOM 1226 N N . LEU A 1 167 ? 9.558 1.546 -4.182 1.00 96.50 167 LEU A N 1
ATOM 1227 C CA . LEU A 1 167 ? 10.906 1.739 -3.649 1.00 96.50 167 LEU A CA 1
ATOM 1228 C C . LEU A 1 167 ? 11.110 0.860 -2.410 1.00 96.50 167 LEU A C 1
ATOM 1230 O O . LEU A 1 167 ? 10.399 1.011 -1.417 1.00 96.50 167 LEU A O 1
ATOM 1234 N N . VAL A 1 168 ? 12.106 -0.023 -2.442 1.00 97.69 168 VAL A N 1
ATOM 1235 C CA . VAL A 1 168 ? 12.424 -0.940 -1.340 1.00 97.69 168 VAL A CA 1
ATOM 1236 C C . VAL A 1 168 ? 13.879 -0.783 -0.909 1.00 97.69 168 VAL A C 1
ATOM 1238 O O . VAL A 1 168 ? 14.806 -1.181 -1.612 1.00 97.69 168 VAL A O 1
ATOM 1241 N N . SER A 1 169 ? 14.062 -0.253 0.293 1.00 98.00 169 SER A N 1
ATOM 1242 C CA . SER A 1 169 ? 15.330 -0.218 1.033 1.00 98.00 169 SER A CA 1
ATOM 1243 C C . SER A 1 169 ? 15.325 -1.189 2.225 1.00 98.00 169 SER A C 1
ATOM 1245 O O . SER A 1 169 ? 16.372 -1.463 2.801 1.00 98.00 169 SER A O 1
ATOM 1247 N N . GLY A 1 170 ? 14.150 -1.695 2.616 1.00 98.12 170 GLY A N 1
ATOM 1248 C CA . GLY A 1 170 ? 13.962 -2.710 3.658 1.00 98.12 170 GLY A CA 1
ATOM 1249 C C . GLY A 1 170 ? 13.820 -4.123 3.098 1.00 98.12 170 GLY A C 1
ATOM 1250 O O . GLY A 1 170 ? 14.483 -4.490 2.128 1.00 98.12 170 GLY A O 1
ATOM 1251 N N . THR A 1 171 ? 12.946 -4.923 3.712 1.00 98.62 171 THR A N 1
ATOM 1252 C CA . THR A 1 171 ? 12.618 -6.282 3.256 1.00 98.62 171 THR A CA 1
ATOM 1253 C C . THR A 1 171 ? 11.197 -6.354 2.720 1.00 98.62 171 THR A C 1
ATOM 1255 O O . THR A 1 171 ? 10.252 -5.975 3.409 1.00 98.62 171 THR A O 1
ATOM 1258 N N . TRP A 1 172 ? 11.043 -6.911 1.523 1.00 98.62 172 TRP A N 1
ATOM 1259 C CA . TRP A 1 172 ? 9.758 -7.266 0.935 1.00 98.62 172 TRP A CA 1
ATOM 1260 C C . TRP A 1 172 ? 9.693 -8.775 0.667 1.00 98.62 172 TRP A C 1
ATOM 1262 O O . TRP A 1 172 ? 10.451 -9.303 -0.145 1.00 98.62 172 TRP A O 1
ATOM 1272 N N . ASP A 1 173 ? 8.789 -9.481 1.344 1.00 98.69 173 ASP A N 1
ATOM 1273 C CA . ASP A 1 173 ? 8.448 -10.877 1.047 1.00 98.69 173 ASP A CA 1
ATOM 1274 C C . ASP A 1 173 ? 7.116 -10.903 0.288 1.00 98.69 173 ASP A C 1
ATOM 1276 O O . ASP A 1 173 ? 6.057 -10.636 0.861 1.00 98.69 173 ASP A O 1
ATOM 1280 N N . GLN A 1 174 ? 7.180 -11.159 -1.018 1.00 98.56 174 GLN A N 1
ATOM 1281 C CA . GLN A 1 174 ? 6.046 -11.151 -1.935 1.00 98.56 174 GLN A CA 1
ATOM 1282 C C . GLN A 1 174 ? 5.555 -12.582 -2.166 1.00 98.56 174 GLN A C 1
ATOM 1284 O O . GLN A 1 174 ? 6.082 -13.290 -3.021 1.00 98.56 174 GLN A O 1
ATOM 1289 N N . LEU A 1 175 ? 4.529 -13.010 -1.440 1.00 98.50 175 LEU A N 1
ATOM 1290 C CA . LEU A 1 175 ? 3.899 -14.322 -1.601 1.00 98.50 175 LEU A CA 1
ATOM 1291 C C . LEU A 1 175 ? 2.670 -14.267 -2.516 1.00 98.50 175 LEU A C 1
ATOM 1293 O O . LEU A 1 175 ? 2.379 -15.245 -3.203 1.00 98.50 175 LEU A O 1
ATOM 1297 N N . GLY A 1 176 ? 1.945 -13.148 -2.521 1.00 98.31 176 GLY A N 1
ATOM 1298 C CA . GLY A 1 176 ? 0.765 -12.950 -3.359 1.00 98.31 176 GLY A CA 1
ATOM 1299 C C . GLY A 1 176 ? 1.106 -12.460 -4.768 1.00 98.31 176 GLY A C 1
ATOM 1300 O O . GLY A 1 176 ? 2.211 -11.987 -5.045 1.00 98.31 176 GLY A O 1
ATOM 1301 N N . GLU A 1 177 ? 0.129 -12.510 -5.671 1.00 98.56 177 GLU A N 1
ATOM 1302 C CA . GLU A 1 177 ? 0.267 -11.895 -6.996 1.00 98.56 177 GLU A CA 1
ATOM 1303 C C . GLU A 1 177 ? 0.423 -10.372 -6.876 1.00 98.56 177 GLU A C 1
ATOM 1305 O O . GLU A 1 177 ? -0.275 -9.731 -6.087 1.00 98.56 177 GLU A O 1
ATOM 1310 N N . ALA A 1 178 ? 1.333 -9.792 -7.656 1.00 98.56 178 ALA A N 1
ATOM 1311 C CA . ALA A 1 178 ? 1.540 -8.353 -7.737 1.00 98.56 178 ALA A CA 1
ATOM 1312 C C . ALA A 1 178 ? 1.459 -7.870 -9.189 1.00 98.56 178 ALA A C 1
ATOM 1314 O O . ALA A 1 178 ? 2.134 -8.399 -10.073 1.00 98.56 178 ALA A O 1
ATOM 1315 N N . LYS A 1 179 ? 0.654 -6.832 -9.421 1.00 98.38 179 LYS A N 1
ATOM 1316 C CA . LYS A 1 179 ? 0.542 -6.112 -10.693 1.00 98.38 179 LYS A CA 1
ATOM 1317 C C . LYS A 1 179 ? 0.926 -4.664 -10.489 1.00 98.38 179 LYS A C 1
ATOM 1319 O O . LYS A 1 179 ? 0.462 -4.028 -9.545 1.00 98.38 179 LYS A O 1
ATOM 1324 N N . MET A 1 180 ? 1.754 -4.137 -11.373 1.00 96.88 180 MET A N 1
ATOM 1325 C CA . MET A 1 180 ? 2.216 -2.760 -11.302 1.00 96.88 180 MET A CA 1
ATOM 1326 C C . MET A 1 180 ? 2.086 -2.116 -12.669 1.00 96.88 180 MET A C 1
ATOM 1328 O O . MET A 1 180 ? 2.563 -2.660 -13.659 1.00 96.88 180 MET A O 1
ATOM 1332 N N . ILE A 1 181 ? 1.451 -0.955 -12.712 1.00 94.81 181 ILE A N 1
ATOM 1333 C CA . ILE A 1 181 ? 1.456 -0.059 -13.858 1.00 94.81 181 ILE A CA 1
ATOM 1334 C C . ILE A 1 181 ? 2.130 1.213 -13.377 1.00 94.81 181 ILE A C 1
ATOM 1336 O O . ILE A 1 181 ? 1.611 1.915 -12.508 1.00 94.81 181 ILE A O 1
ATOM 1340 N N . VAL A 1 182 ? 3.311 1.475 -13.913 1.00 91.06 182 VAL A N 1
ATOM 1341 C CA . VAL A 1 182 ? 4.117 2.625 -13.527 1.00 91.06 182 VAL A CA 1
ATOM 1342 C C . VAL A 1 182 ? 4.283 3.492 -14.744 1.00 91.06 182 VAL A C 1
ATOM 1344 O O . VAL A 1 182 ? 4.924 3.085 -15.703 1.00 91.06 182 VAL A O 1
ATOM 1347 N N . GLN A 1 183 ? 3.690 4.673 -14.703 1.00 89.56 183 GLN A N 1
ATOM 1348 C CA . GLN A 1 183 ? 3.900 5.685 -15.714 1.00 89.56 183 GLN A CA 1
ATOM 1349 C C . GLN A 1 183 ? 4.977 6.638 -15.199 1.00 89.56 183 GLN A C 1
ATOM 1351 O O . GLN A 1 183 ? 4.774 7.352 -14.216 1.00 89.56 183 GLN A O 1
ATOM 1356 N N . GLY A 1 184 ? 6.147 6.581 -15.825 1.00 84.38 184 GLY A N 1
ATOM 1357 C CA . GLY A 1 184 ? 7.223 7.517 -15.570 1.00 84.38 184 GLY A CA 1
ATOM 1358 C C . GLY A 1 184 ? 6.873 8.911 -16.066 1.00 84.38 184 GLY A C 1
ATOM 1359 O O . GLY A 1 184 ? 6.002 9.106 -16.915 1.00 84.38 184 GLY A O 1
ATOM 1360 N N . GLU A 1 185 ? 7.589 9.892 -15.539 1.00 76.44 185 GLU A N 1
ATOM 1361 C CA . GLU A 1 185 ? 7.478 11.273 -15.972 1.00 76.44 185 GLU A CA 1
ATOM 1362 C C . GLU A 1 185 ? 8.630 11.630 -16.906 1.00 76.44 185 GLU A C 1
ATOM 1364 O O . GLU A 1 185 ? 9.812 11.506 -16.573 1.00 76.44 185 GLU A O 1
ATOM 1369 N N . GLY A 1 186 ? 8.284 12.111 -18.097 1.00 63.69 186 GLY A N 1
ATOM 1370 C CA . GLY A 1 186 ? 9.212 12.857 -18.938 1.00 63.69 186 GLY A CA 1
ATOM 1371 C C . GLY A 1 186 ? 9.101 14.349 -18.639 1.00 63.69 186 GLY A C 1
ATOM 1372 O O . GLY A 1 186 ? 7.992 14.851 -18.457 1.00 63.69 186 GLY A O 1
ATOM 1373 N N . ASP A 1 187 ? 10.218 15.084 -18.655 1.00 55.09 187 ASP A N 1
ATOM 1374 C CA . ASP A 1 187 ? 10.175 16.551 -18.743 1.00 55.09 187 ASP A CA 1
ATOM 1375 C C . ASP A 1 187 ? 9.480 16.940 -20.064 1.00 55.09 187 ASP A C 1
ATOM 1377 O O . ASP A 1 187 ? 10.088 17.029 -21.132 1.00 55.09 187 ASP A O 1
ATOM 1381 N N . ALA A 1 188 ? 8.157 17.108 -20.017 1.00 47.00 188 ALA A N 1
ATOM 1382 C CA . ALA A 1 188 ? 7.334 17.435 -21.174 1.00 47.00 188 ALA A CA 1
ATOM 1383 C C . ALA A 1 188 ? 7.506 18.896 -21.623 1.00 47.00 188 ALA A C 1
ATOM 1385 O O . ALA A 1 188 ? 6.838 19.330 -22.572 1.00 47.00 188 ALA A O 1
ATOM 1386 N N . LYS A 1 189 ? 8.410 19.678 -21.005 1.00 50.72 189 LYS A N 1
ATOM 1387 C CA . LYS A 1 189 ? 8.777 20.991 -21.540 1.00 50.72 189 LYS A CA 1
ATOM 1388 C C . LYS A 1 189 ? 9.444 20.798 -22.899 1.00 50.72 189 LYS A C 1
ATOM 1390 O O . LYS A 1 189 ? 10.629 20.489 -23.008 1.00 50.72 189 LYS A O 1
ATOM 1395 N N . ARG A 1 190 ? 8.646 21.004 -23.956 1.00 41.44 190 ARG A N 1
ATOM 1396 C CA . ARG A 1 190 ? 9.053 21.036 -25.370 1.00 41.44 190 ARG A CA 1
ATOM 1397 C C . ARG A 1 190 ? 10.401 21.754 -25.516 1.00 41.44 190 ARG A C 1
ATOM 1399 O O . ARG A 1 190 ? 10.447 22.979 -25.492 1.00 41.44 190 ARG A O 1
ATOM 1406 N N . GLY A 1 191 ? 11.476 20.987 -25.690 1.00 49.78 191 GLY A N 1
ATOM 1407 C CA . GLY A 1 191 ? 12.822 21.510 -25.943 1.00 49.78 191 GLY A CA 1
ATOM 1408 C C . GLY A 1 191 ? 13.906 21.025 -24.979 1.00 49.78 191 GLY A C 1
ATOM 1409 O O . GLY A 1 191 ? 15.072 21.052 -25.364 1.00 49.78 191 GLY A O 1
ATOM 1410 N N . ASN A 1 192 ? 13.555 20.513 -23.794 1.00 45.03 192 ASN A N 1
ATOM 1411 C CA . ASN A 1 192 ? 14.517 19.882 -22.892 1.00 45.03 192 ASN A CA 1
ATOM 1412 C C . ASN A 1 192 ? 14.514 18.364 -23.092 1.00 45.03 192 ASN A C 1
ATOM 1414 O O . ASN A 1 192 ? 13.606 17.657 -22.678 1.00 45.03 192 ASN A O 1
ATOM 1418 N N . TYR A 1 193 ? 15.567 17.843 -23.717 1.00 48.19 193 TYR A N 1
ATOM 1419 C CA . TYR A 1 193 ? 15.828 16.404 -23.867 1.00 48.19 193 TYR A CA 1
ATOM 1420 C C . TYR A 1 193 ? 16.332 15.753 -22.560 1.00 48.19 193 TYR A C 1
ATOM 1422 O O . TYR A 1 193 ? 17.190 14.874 -22.582 1.00 48.19 193 TYR A O 1
ATOM 1430 N N . GLY A 1 194 ? 15.870 16.229 -21.406 1.00 50.41 194 GLY A N 1
ATOM 1431 C CA . GLY A 1 194 ? 16.522 15.990 -20.126 1.00 50.41 194 GLY A CA 1
ATOM 1432 C C . GLY A 1 194 ? 15.751 15.036 -19.231 1.00 50.41 194 GLY A C 1
ATOM 1433 O O . GLY A 1 194 ? 15.014 15.500 -18.378 1.00 50.41 194 GLY A O 1
ATOM 1434 N N . LEU A 1 195 ? 16.034 13.739 -19.375 1.00 55.50 195 LEU A N 1
ATOM 1435 C CA . LEU A 1 195 ? 15.761 12.677 -18.397 1.00 55.50 195 LEU A CA 1
ATOM 1436 C C . LEU A 1 195 ? 14.281 12.279 -18.247 1.00 55.50 195 LEU A C 1
ATOM 1438 O O . LEU A 1 195 ? 13.411 13.052 -17.867 1.00 55.50 195 LEU A O 1
ATOM 1442 N N . VAL A 1 196 ? 14.024 11.010 -18.547 1.00 55.41 196 VAL A N 1
ATOM 1443 C CA . VAL A 1 196 ? 12.778 10.321 -18.216 1.00 55.41 196 VAL A CA 1
ATOM 1444 C C . VAL A 1 196 ? 12.997 9.666 -16.860 1.00 55.41 196 VAL A C 1
ATOM 1446 O O . VAL A 1 196 ? 13.946 8.893 -16.702 1.00 55.41 196 VAL A O 1
ATOM 1449 N N . PHE A 1 197 ? 12.156 9.998 -15.887 1.00 69.25 197 PHE A N 1
ATOM 1450 C CA . PHE A 1 197 ? 12.226 9.471 -14.531 1.00 69.25 197 PHE A CA 1
ATOM 1451 C C . PHE A 1 197 ? 11.046 8.534 -14.319 1.00 69.25 197 PHE A C 1
ATOM 1453 O O . PHE A 1 197 ? 9.910 8.962 -14.163 1.00 69.25 197 PHE A O 1
ATOM 1460 N N . GLY A 1 198 ? 11.326 7.240 -14.339 1.00 77.12 198 GLY A N 1
ATOM 1461 C CA . GLY A 1 198 ? 10.329 6.217 -14.083 1.00 77.12 198 GLY A CA 1
ATOM 1462 C C . GLY A 1 198 ? 11.024 4.897 -13.843 1.00 77.12 198 GLY A C 1
ATOM 1463 O O . GLY A 1 198 ? 11.837 4.461 -14.666 1.00 77.12 198 GLY A O 1
ATOM 1464 N N . GLU A 1 199 ? 10.740 4.275 -12.712 1.00 88.94 199 GLU A N 1
ATOM 1465 C CA . GLU A 1 199 ? 11.189 2.927 -12.399 1.00 88.94 199 GLU A CA 1
ATOM 1466 C C . GLU A 1 199 ? 10.017 2.123 -11.850 1.00 88.94 199 GLU A C 1
ATOM 1468 O O . GLU A 1 199 ? 9.342 2.569 -10.926 1.00 88.94 199 GLU A O 1
ATOM 1473 N N . GLY A 1 200 ? 9.774 0.932 -12.400 1.00 91.88 200 GLY A N 1
ATOM 1474 C CA . GLY A 1 200 ? 8.719 0.053 -11.898 1.00 91.88 200 GLY A CA 1
ATOM 1475 C C . GLY A 1 200 ? 8.943 -0.285 -10.421 1.00 91.88 200 GLY A C 1
ATOM 1476 O O . GLY A 1 200 ? 8.194 0.136 -9.537 1.00 91.88 200 GLY A O 1
ATOM 1477 N N . VAL A 1 201 ? 10.045 -0.987 -10.157 1.00 95.62 201 VAL A N 1
ATOM 1478 C CA . VAL A 1 201 ? 10.548 -1.295 -8.815 1.00 95.62 201 VAL A CA 1
ATOM 1479 C C . VAL A 1 201 ? 12.001 -0.844 -8.696 1.00 95.62 201 VAL A C 1
ATOM 1481 O O . VAL A 1 201 ? 12.830 -1.230 -9.517 1.00 95.62 201 VAL A O 1
ATOM 1484 N N . ARG A 1 202 ? 12.343 -0.102 -7.639 1.00 95.44 202 ARG A N 1
ATOM 1485 C CA . ARG A 1 202 ? 13.729 0.169 -7.236 1.00 95.44 202 ARG A CA 1
ATOM 1486 C C . ARG A 1 202 ? 14.050 -0.560 -5.942 1.00 95.44 202 ARG A C 1
ATOM 1488 O O . ARG A 1 202 ? 13.471 -0.259 -4.902 1.00 95.44 202 ARG A O 1
ATOM 1495 N N . LEU A 1 203 ? 15.044 -1.439 -5.980 1.00 96.00 203 LEU A N 1
ATOM 1496 C CA . LEU A 1 203 ? 15.707 -1.941 -4.782 1.00 96.00 203 LEU A CA 1
ATOM 1497 C C . LEU A 1 203 ? 16.934 -1.077 -4.485 1.00 96.00 203 LEU A C 1
ATOM 1499 O O . LEU A 1 203 ? 17.875 -1.040 -5.275 1.00 96.00 203 LEU A O 1
ATOM 1503 N N . ALA A 1 204 ? 16.909 -0.375 -3.354 1.00 94.94 204 ALA A N 1
ATOM 1504 C CA . ALA A 1 204 ? 17.928 0.580 -2.933 1.00 94.94 204 ALA A CA 1
ATOM 1505 C C . ALA A 1 204 ? 18.616 0.098 -1.649 1.00 94.94 204 ALA A C 1
ATOM 1507 O O . ALA A 1 204 ? 18.414 0.663 -0.577 1.00 94.94 204 ALA A O 1
ATOM 1508 N N . HIS A 1 205 ? 19.450 -0.940 -1.770 1.00 94.12 205 HIS A N 1
ATOM 1509 C CA . HIS A 1 205 ? 20.062 -1.664 -0.642 1.00 94.12 205 HIS A CA 1
ATOM 1510 C C . HIS A 1 205 ? 19.044 -2.472 0.185 1.00 94.12 205 HIS A C 1
ATOM 1512 O O . HIS A 1 205 ? 19.269 -2.746 1.360 1.00 94.12 205 HIS A O 1
ATOM 1518 N N . GLY A 1 206 ? 17.925 -2.849 -0.440 1.00 95.88 206 GLY A N 1
ATOM 1519 C CA . GLY A 1 206 ? 16.888 -3.691 0.152 1.00 95.88 206 GLY A CA 1
ATOM 1520 C C . GLY A 1 206 ? 16.970 -5.153 -0.285 1.00 95.88 206 GLY A C 1
ATOM 1521 O O . GLY A 1 206 ? 17.756 -5.532 -1.160 1.00 95.88 206 GLY A O 1
ATOM 1522 N N . ALA A 1 207 ? 16.107 -5.971 0.309 1.00 98.00 207 ALA A N 1
ATOM 1523 C CA . ALA A 1 207 ? 15.914 -7.368 -0.044 1.00 98.00 207 ALA A CA 1
ATOM 1524 C C . ALA A 1 207 ? 14.474 -7.615 -0.500 1.00 98.00 207 ALA A C 1
ATOM 1526 O O . ALA A 1 207 ? 13.521 -7.210 0.164 1.00 98.00 207 ALA A O 1
ATOM 1527 N N . TRP A 1 208 ? 14.318 -8.330 -1.607 1.00 98.38 208 TRP A N 1
ATOM 1528 C CA . TRP A 1 208 ? 13.028 -8.774 -2.117 1.00 98.38 208 TRP A CA 1
ATOM 1529 C C . TRP A 1 208 ? 13.046 -10.274 -2.381 1.00 98.38 208 TRP A C 1
ATOM 1531 O O . TRP A 1 208 ? 13.859 -10.769 -3.162 1.00 98.38 208 TRP A O 1
ATOM 1541 N N . SER A 1 209 ? 12.132 -10.993 -1.738 1.00 98.56 209 SER A N 1
ATOM 1542 C CA . SER A 1 209 ? 11.834 -12.391 -2.033 1.00 98.56 209 SER A CA 1
ATOM 1543 C C . SER A 1 209 ? 10.531 -12.447 -2.824 1.00 98.56 209 SER A C 1
ATOM 1545 O O . SER A 1 209 ? 9.459 -12.227 -2.271 1.00 98.56 209 SER A O 1
ATOM 1547 N N . GLN A 1 210 ? 10.623 -12.702 -4.125 1.00 98.00 210 GLN A N 1
ATOM 1548 C CA . GLN A 1 210 ? 9.484 -12.814 -5.026 1.00 98.00 210 GLN A CA 1
ATOM 1549 C C . GLN A 1 210 ? 9.059 -14.275 -5.162 1.00 98.00 210 GLN A C 1
ATOM 1551 O O . GLN A 1 210 ? 9.703 -15.050 -5.854 1.00 98.00 210 GLN A O 1
ATOM 1556 N N . LYS A 1 211 ? 7.962 -14.651 -4.506 1.00 98.19 211 LYS A N 1
ATOM 1557 C CA . LYS A 1 211 ? 7.381 -16.006 -4.524 1.00 98.19 211 LYS A CA 1
ATOM 1558 C C . LYS A 1 211 ? 6.006 -16.067 -5.188 1.00 98.19 211 LYS A C 1
ATOM 1560 O O . LYS A 1 211 ? 5.591 -17.136 -5.622 1.00 98.19 211 LYS A O 1
ATOM 1565 N N . GLY A 1 212 ? 5.291 -14.946 -5.260 1.00 98.00 212 GLY A N 1
ATOM 1566 C CA . GLY A 1 212 ? 4.037 -14.807 -6.002 1.00 98.00 212 GLY A CA 1
ATOM 1567 C C . GLY A 1 212 ? 4.260 -14.259 -7.410 1.00 98.00 212 GLY A C 1
ATOM 1568 O O . GLY A 1 212 ? 5.257 -13.588 -7.660 1.00 98.00 212 GLY A O 1
ATOM 1569 N N . ALA A 1 213 ? 3.340 -14.520 -8.342 1.00 98.25 213 ALA A N 1
ATOM 1570 C CA . ALA A 1 213 ? 3.451 -14.020 -9.716 1.00 98.25 213 ALA A CA 1
ATOM 1571 C C . ALA A 1 213 ? 3.572 -12.486 -9.758 1.00 98.25 213 ALA A C 1
ATOM 1573 O O . ALA A 1 213 ? 2.943 -11.781 -8.968 1.00 98.25 213 ALA A O 1
ATOM 1574 N N . LEU A 1 214 ? 4.383 -11.973 -10.679 1.00 98.44 214 LEU A N 1
ATOM 1575 C CA . LEU A 1 214 ? 4.627 -10.544 -10.835 1.00 98.44 214 LEU A CA 1
ATOM 1576 C C . LEU A 1 214 ? 4.383 -10.106 -12.277 1.00 98.44 214 LEU A C 1
ATOM 1578 O O . LEU A 1 214 ? 4.913 -10.708 -13.211 1.00 98.44 214 LEU A O 1
ATOM 1582 N N . HIS A 1 215 ? 3.663 -9.001 -12.443 1.00 98.31 215 HIS A N 1
ATOM 1583 C CA . HIS A 1 215 ? 3.557 -8.283 -13.709 1.00 98.31 215 HIS A CA 1
ATOM 1584 C C . HIS A 1 215 ? 3.865 -6.801 -13.498 1.00 98.31 215 HIS A C 1
ATOM 1586 O O . HIS A 1 215 ? 3.214 -6.147 -12.686 1.00 98.31 215 HIS A O 1
ATOM 1592 N N . ILE A 1 216 ? 4.848 -6.272 -14.222 1.00 96.88 216 ILE A N 1
ATOM 1593 C CA . ILE A 1 216 ? 5.175 -4.844 -14.243 1.00 96.88 216 ILE A CA 1
ATOM 1594 C C . ILE A 1 216 ? 4.997 -4.338 -15.669 1.00 96.88 216 ILE A C 1
ATOM 1596 O O . ILE A 1 216 ? 5.640 -4.849 -16.578 1.00 96.88 216 ILE A O 1
ATOM 1600 N N . ASN A 1 217 ? 4.170 -3.314 -15.839 1.00 95.50 217 ASN A N 1
ATOM 1601 C CA . ASN A 1 217 ? 4.070 -2.514 -17.048 1.00 95.50 217 ASN A CA 1
ATOM 1602 C C . ASN A 1 217 ? 4.605 -1.109 -16.749 1.00 95.50 217 ASN A C 1
ATOM 1604 O O . ASN A 1 217 ? 3.941 -0.308 -16.088 1.00 95.50 217 ASN A O 1
ATOM 1608 N N . ALA A 1 218 ? 5.832 -0.843 -17.179 1.00 91.81 218 ALA A N 1
ATOM 1609 C CA . ALA A 1 218 ? 6.530 0.412 -16.965 1.00 91.81 218 ALA A CA 1
ATOM 1610 C C . ALA A 1 218 ? 6.468 1.248 -18.254 1.00 91.81 218 ALA A C 1
ATOM 1612 O O . ALA A 1 218 ? 7.160 0.959 -19.228 1.00 91.81 218 ALA A O 1
ATOM 1613 N N . ILE A 1 219 ? 5.610 2.263 -18.253 1.00 89.69 219 ILE A N 1
ATOM 1614 C CA . ILE A 1 219 ? 5.324 3.166 -19.370 1.00 89.69 219 ILE A CA 1
ATOM 1615 C C . ILE A 1 219 ? 6.135 4.435 -19.182 1.00 89.69 219 ILE A C 1
ATOM 1617 O O . ILE A 1 219 ? 6.199 4.961 -18.077 1.00 89.69 219 ILE A O 1
ATOM 1621 N N . ASP A 1 220 ? 6.748 4.931 -20.248 1.00 86.00 220 ASP A N 1
ATOM 1622 C CA . ASP A 1 220 ? 7.639 6.084 -20.219 1.00 86.00 220 ASP A CA 1
ATOM 1623 C C . ASP A 1 220 ? 8.663 5.987 -19.080 1.00 86.00 220 ASP A C 1
ATOM 1625 O O . ASP A 1 220 ? 8.929 6.941 -18.356 1.00 86.00 220 ASP A O 1
ATOM 1629 N N . ALA A 1 221 ? 9.221 4.793 -18.892 1.00 84.94 221 ALA A N 1
ATOM 1630 C CA . ALA A 1 221 ? 10.105 4.479 -17.783 1.00 84.94 221 ALA A CA 1
ATOM 1631 C C . ALA A 1 221 ? 11.516 4.159 -18.275 1.00 84.94 221 ALA A C 1
ATOM 1633 O O . ALA A 1 221 ? 11.740 3.733 -19.408 1.00 84.94 221 ALA A O 1
ATOM 1634 N N . SER A 1 222 ? 12.485 4.353 -17.386 1.00 85.88 222 SER A N 1
ATOM 1635 C CA . SER A 1 222 ? 13.876 3.961 -17.613 1.00 85.88 222 SER A CA 1
ATOM 1636 C C . SER A 1 222 ? 14.099 2.467 -17.370 1.00 85.88 222 SER A C 1
ATOM 1638 O O . SER A 1 222 ? 14.907 1.850 -18.055 1.00 85.88 222 SER A O 1
ATOM 1640 N N . ASN A 1 223 ? 13.394 1.887 -16.391 1.00 88.75 223 ASN A N 1
ATOM 1641 C CA . ASN A 1 223 ? 13.568 0.502 -15.967 1.00 88.75 223 ASN A CA 1
ATOM 1642 C C . ASN A 1 223 ? 12.242 -0.070 -15.450 1.00 88.75 223 ASN A C 1
ATOM 1644 O O . ASN A 1 223 ? 11.524 0.598 -14.709 1.00 88.75 223 ASN A O 1
ATOM 1648 N N . ALA A 1 224 ? 11.954 -1.339 -15.740 1.00 92.38 224 ALA A N 1
ATOM 1649 C CA . ALA A 1 224 ? 10.907 -2.066 -15.018 1.00 92.38 224 ALA A CA 1
ATOM 1650 C C . ALA A 1 224 ? 11.381 -2.465 -13.607 1.00 92.38 224 ALA A C 1
ATOM 1652 O O . ALA A 1 224 ? 10.629 -2.351 -12.644 1.00 92.38 224 ALA A O 1
ATOM 1653 N N . ILE A 1 225 ? 12.647 -2.880 -13.471 1.00 94.94 225 ILE A N 1
ATOM 1654 C CA . ILE A 1 225 ? 13.293 -3.189 -12.189 1.00 94.94 225 ILE A CA 1
ATOM 1655 C C . ILE A 1 225 ? 14.699 -2.577 -12.177 1.00 94.94 225 ILE A C 1
ATOM 1657 O O . ILE A 1 225 ? 15.486 -2.818 -13.090 1.00 94.94 225 ILE A O 1
ATOM 1661 N N . HIS A 1 226 ? 15.028 -1.830 -11.125 1.00 93.94 226 HIS A N 1
ATOM 1662 C CA . HIS A 1 226 ? 16.355 -1.288 -10.842 1.00 93.94 226 HIS A CA 1
ATOM 1663 C C . HIS A 1 226 ? 16.913 -1.925 -9.563 1.00 93.94 226 HIS A C 1
ATOM 1665 O O . HIS A 1 226 ? 16.295 -1.837 -8.502 1.00 93.94 226 HIS A O 1
ATOM 1671 N N . LEU A 1 227 ? 18.118 -2.503 -9.631 1.00 95.25 227 LEU A N 1
ATOM 1672 C CA . LEU A 1 227 ? 18.834 -3.049 -8.471 1.00 95.25 227 LEU A CA 1
ATOM 1673 C C . LEU A 1 227 ? 20.072 -2.200 -8.159 1.00 95.25 227 LEU A C 1
ATOM 1675 O O . LEU A 1 227 ? 21.056 -2.238 -8.895 1.00 95.25 227 LEU A O 1
ATOM 1679 N N . SER A 1 228 ? 20.051 -1.448 -7.059 1.00 94.19 228 SER A N 1
ATOM 1680 C CA . SER A 1 228 ? 21.241 -0.738 -6.577 1.00 94.19 228 SER A CA 1
ATOM 1681 C C . SER A 1 228 ? 22.250 -1.709 -5.957 1.00 94.19 228 SER A C 1
ATOM 1683 O O . SER A 1 228 ? 21.893 -2.814 -5.535 1.00 94.19 228 SER A O 1
ATOM 1685 N N . ALA A 1 229 ? 23.512 -1.283 -5.850 1.00 93.56 229 ALA A N 1
ATOM 1686 C CA . ALA A 1 229 ? 24.564 -2.061 -5.197 1.00 93.56 229 ALA A CA 1
ATOM 1687 C C . ALA A 1 229 ? 24.135 -2.538 -3.795 1.00 93.56 229 ALA A C 1
ATOM 1689 O O . ALA A 1 229 ? 23.501 -1.802 -3.048 1.00 93.56 229 ALA A O 1
ATOM 1690 N N . GLY A 1 230 ? 24.458 -3.785 -3.447 1.00 93.44 230 GLY A N 1
ATOM 1691 C CA . GLY A 1 230 ? 24.087 -4.380 -2.157 1.00 93.44 230 GLY A CA 1
ATOM 1692 C C . GLY A 1 230 ? 22.629 -4.841 -2.037 1.00 93.44 230 GLY A C 1
ATOM 1693 O O . GLY A 1 230 ? 22.280 -5.434 -1.022 1.00 93.44 230 GLY A O 1
ATOM 1694 N N . SER A 1 231 ? 21.793 -4.622 -3.055 1.00 96.50 231 SER A N 1
ATOM 1695 C CA . SER A 1 231 ? 20.423 -5.140 -3.067 1.00 96.50 231 SER A CA 1
ATOM 1696 C C . SER A 1 231 ? 20.377 -6.635 -3.372 1.00 96.50 231 SER A C 1
ATOM 1698 O O . SER A 1 231 ? 21.223 -7.160 -4.100 1.00 96.50 231 SER A O 1
ATOM 1700 N N . VAL A 1 232 ? 19.346 -7.312 -2.869 1.00 97.12 232 VAL A N 1
ATOM 1701 C CA . VAL A 1 232 ? 19.101 -8.736 -3.126 1.00 97.12 232 VAL A CA 1
ATOM 1702 C C . VAL A 1 232 ? 17.702 -8.922 -3.696 1.00 97.12 232 VAL A C 1
ATOM 1704 O O . VAL A 1 232 ? 16.723 -8.490 -3.098 1.00 97.12 232 VAL A O 1
ATOM 1707 N N . TRP A 1 233 ? 17.610 -9.617 -4.826 1.00 97.56 233 TRP A N 1
ATOM 1708 C CA . TRP A 1 233 ? 16.348 -10.100 -5.376 1.00 97.56 233 TRP A CA 1
ATOM 1709 C C . TRP A 1 233 ? 16.422 -11.616 -5.557 1.00 97.56 233 TRP A C 1
ATOM 1711 O O . TRP A 1 233 ? 17.315 -12.122 -6.238 1.00 97.56 233 TRP A O 1
ATOM 1721 N N . LEU A 1 234 ? 15.505 -12.334 -4.911 1.00 97.69 234 LEU A N 1
ATOM 1722 C CA . LEU A 1 234 ? 15.312 -13.775 -5.058 1.00 97.69 234 LEU A CA 1
ATOM 1723 C C . LEU A 1 234 ? 14.003 -14.003 -5.808 1.00 97.69 234 LEU A C 1
ATOM 1725 O O . LEU A 1 234 ? 12.953 -13.588 -5.326 1.00 97.69 234 LEU A O 1
ATOM 1729 N N . GLN A 1 235 ? 14.081 -14.622 -6.982 1.00 96.44 235 GLN A N 1
ATOM 1730 C CA . GLN A 1 235 ? 12.939 -14.865 -7.857 1.00 96.44 235 GLN A CA 1
ATOM 1731 C C . GLN A 1 235 ? 12.583 -16.357 -7.847 1.00 96.44 235 GLN A C 1
ATOM 1733 O O . GLN A 1 235 ? 13.333 -17.170 -8.385 1.00 96.44 235 GLN A O 1
ATOM 1738 N N . ASP A 1 236 ? 11.428 -16.694 -7.280 1.00 96.69 236 ASP A N 1
ATOM 1739 C CA . ASP A 1 236 ? 10.916 -18.064 -7.162 1.00 96.69 236 ASP A CA 1
ATOM 1740 C C . ASP A 1 236 ? 9.661 -18.304 -8.024 1.00 96.69 236 ASP A C 1
ATOM 1742 O O . ASP A 1 236 ? 9.233 -19.447 -8.187 1.00 96.69 236 ASP A O 1
ATOM 1746 N N . ALA A 1 237 ? 9.065 -17.252 -8.599 1.00 96.69 237 ALA A N 1
ATOM 1747 C CA . ALA A 1 237 ? 7.865 -17.352 -9.431 1.00 96.69 237 ALA A CA 1
ATOM 1748 C C . ALA A 1 237 ? 7.982 -16.598 -10.764 1.00 96.69 237 ALA A C 1
ATOM 1750 O O . ALA A 1 237 ? 8.980 -15.943 -11.074 1.00 96.69 237 ALA A O 1
ATOM 1751 N N . ASN A 1 238 ? 6.937 -16.716 -11.587 1.00 96.81 238 ASN A N 1
ATOM 1752 C CA . ASN A 1 238 ? 6.879 -16.075 -12.896 1.00 96.81 238 ASN A CA 1
ATOM 1753 C C . ASN A 1 238 ? 6.873 -14.550 -12.776 1.00 96.81 238 ASN A C 1
ATOM 1755 O O . ASN A 1 238 ? 6.193 -13.979 -11.921 1.00 96.81 238 ASN A O 1
ATOM 1759 N N . VAL A 1 239 ? 7.600 -13.919 -13.692 1.00 97.25 239 VAL A N 1
ATOM 1760 C CA . VAL A 1 239 ? 7.726 -12.472 -13.815 1.00 97.25 239 VAL A CA 1
ATOM 1761 C C . VAL A 1 239 ? 7.468 -12.093 -15.270 1.00 97.25 239 VAL A C 1
ATOM 1763 O O . VAL A 1 239 ? 8.071 -12.671 -16.174 1.00 97.25 239 VAL A O 1
ATOM 1766 N N . VAL A 1 240 ? 6.588 -11.120 -15.485 1.00 97.31 240 VAL A N 1
ATOM 1767 C CA . VAL A 1 240 ? 6.346 -10.477 -16.781 1.00 97.31 240 VAL A CA 1
ATOM 1768 C C . VAL A 1 240 ? 6.714 -9.005 -16.647 1.00 97.31 240 VAL A C 1
ATOM 1770 O O . VAL A 1 240 ? 6.201 -8.324 -15.759 1.00 97.31 240 VAL A O 1
ATOM 1773 N N . LEU A 1 241 ? 7.616 -8.526 -17.502 1.00 96.44 241 LEU A N 1
ATOM 1774 C CA . LEU A 1 241 ? 8.062 -7.135 -17.530 1.00 96.44 241 LEU A CA 1
ATOM 1775 C C . LEU A 1 241 ? 7.780 -6.563 -18.916 1.00 96.44 241 LEU A C 1
ATOM 1777 O O . LEU A 1 241 ? 8.429 -6.956 -19.884 1.00 96.44 241 LEU A O 1
ATOM 1781 N N . ASP A 1 242 ? 6.848 -5.626 -18.981 1.00 94.69 242 ASP A N 1
ATOM 1782 C CA . ASP A 1 242 ? 6.607 -4.792 -20.147 1.00 94.69 242 ASP A CA 1
ATOM 1783 C C . ASP A 1 242 ? 7.259 -3.433 -19.881 1.00 94.69 242 ASP A C 1
ATOM 1785 O O . ASP A 1 242 ? 6.982 -2.783 -18.872 1.00 94.69 242 ASP A O 1
ATOM 1789 N N . LEU A 1 243 ? 8.170 -3.024 -20.760 1.00 90.06 243 LEU A N 1
ATOM 1790 C CA . LEU A 1 243 ? 8.845 -1.734 -20.685 1.00 90.06 243 LEU A CA 1
ATOM 1791 C C . LEU A 1 243 ? 8.583 -0.979 -21.984 1.00 90.06 243 LEU A C 1
ATOM 1793 O O . LEU A 1 243 ? 9.055 -1.380 -23.044 1.00 90.06 243 LEU A O 1
ATOM 1797 N N . ASP A 1 244 ? 7.850 0.121 -21.884 1.00 86.56 244 ASP A N 1
ATOM 1798 C CA . ASP A 1 244 ? 7.655 1.078 -22.966 1.00 86.56 244 ASP A CA 1
ATOM 1799 C C . ASP A 1 244 ? 8.496 2.312 -22.644 1.00 86.56 244 ASP A C 1
ATOM 1801 O O . ASP A 1 244 ? 8.121 3.138 -21.816 1.00 86.56 244 ASP A O 1
ATOM 1805 N N . SER A 1 245 ? 9.693 2.403 -23.224 1.00 73.50 245 SER A N 1
ATOM 1806 C CA . SER A 1 245 ? 10.619 3.496 -22.921 1.00 73.50 245 SER A CA 1
ATOM 1807 C C . SER A 1 245 ? 10.571 4.598 -23.988 1.00 73.50 245 SER A C 1
ATOM 1809 O O . SER A 1 245 ? 10.629 4.350 -25.195 1.00 73.50 245 SER A O 1
ATOM 1811 N N . VAL A 1 246 ? 10.539 5.865 -23.551 1.00 64.50 246 VAL A N 1
ATOM 1812 C CA . VAL A 1 246 ? 10.569 7.040 -24.453 1.00 64.50 246 VAL A CA 1
ATOM 1813 C C . VAL A 1 246 ? 11.876 7.113 -25.255 1.00 64.50 246 VAL A C 1
ATOM 1815 O O . VAL A 1 246 ? 11.896 7.663 -26.359 1.00 64.50 246 VAL A O 1
ATOM 1818 N N . GLN A 1 247 ? 12.981 6.576 -24.720 1.00 55.44 247 GLN A N 1
ATOM 1819 C CA . GLN A 1 247 ? 14.287 6.628 -25.387 1.00 55.44 247 GLN A CA 1
ATOM 1820 C C . GLN A 1 247 ? 14.318 5.795 -26.674 1.00 55.44 247 GLN A C 1
ATOM 1822 O O . GLN A 1 247 ? 14.927 6.219 -27.660 1.00 55.44 247 GLN A O 1
ATOM 1827 N N . GLU A 1 248 ? 13.607 4.669 -26.710 1.00 48.09 248 GLU A N 1
ATOM 1828 C CA . GLU A 1 248 ? 13.587 3.794 -27.881 1.00 48.09 248 GLU A CA 1
ATOM 1829 C C . GLU A 1 248 ? 12.863 4.429 -29.071 1.00 48.09 248 GLU A C 1
ATOM 1831 O O . GLU A 1 248 ? 13.355 4.358 -30.199 1.00 48.09 248 GLU A O 1
ATOM 1836 N N . ARG A 1 249 ? 11.768 5.164 -28.841 1.00 51.12 249 ARG A N 1
ATOM 1837 C CA . ARG A 1 249 ? 10.980 5.746 -29.941 1.00 51.12 249 ARG A CA 1
ATOM 1838 C C . ARG A 1 249 ? 11.708 6.828 -30.738 1.00 51.12 249 ARG A C 1
ATOM 1840 O O . ARG A 1 249 ? 11.335 7.072 -31.875 1.00 51.12 249 ARG A O 1
ATOM 1847 N N . ARG A 1 250 ? 12.737 7.490 -30.190 1.00 51.56 250 ARG A N 1
ATOM 1848 C CA . ARG A 1 250 ? 13.454 8.564 -30.916 1.00 51.56 250 ARG A CA 1
ATOM 1849 C C . ARG A 1 250 ? 14.838 8.176 -31.425 1.00 51.56 250 ARG A C 1
ATOM 1851 O O . ARG A 1 250 ? 15.308 8.810 -32.366 1.00 51.56 250 ARG A O 1
ATOM 1858 N N . HIS A 1 251 ? 15.484 7.159 -30.851 1.00 46.75 251 HIS A N 1
ATOM 1859 C 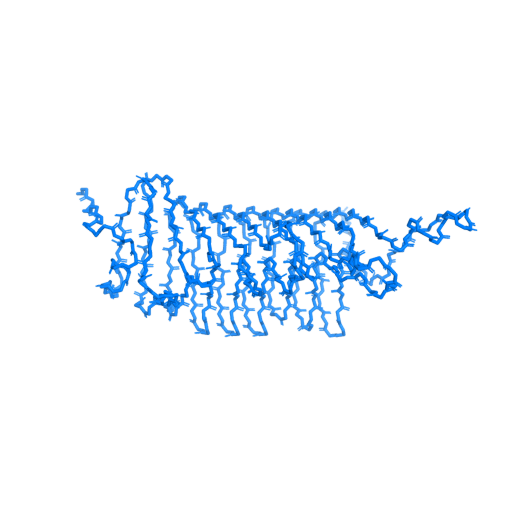CA . HIS A 1 251 ? 16.770 6.673 -31.366 1.00 46.75 251 HIS A CA 1
ATOM 1860 C C . HIS A 1 251 ? 16.600 5.602 -32.455 1.00 46.75 251 HIS A C 1
ATOM 1862 O O . HIS A 1 251 ? 17.385 5.576 -33.402 1.00 46.75 251 HIS A O 1
ATOM 1868 N N . TYR A 1 252 ? 15.542 4.783 -32.403 1.00 44.47 252 TYR A N 1
ATOM 1869 C CA . TYR A 1 252 ? 15.314 3.747 -33.415 1.00 44.47 252 TYR A CA 1
ATOM 1870 C C . TYR A 1 252 ? 14.650 4.248 -34.700 1.00 44.47 252 TYR A C 1
ATOM 1872 O O . TYR A 1 252 ? 15.001 3.745 -35.768 1.00 44.47 252 TYR A O 1
ATOM 1880 N N . ASP A 1 253 ? 13.840 5.311 -34.643 1.00 49.06 253 ASP A N 1
ATOM 1881 C CA . ASP A 1 253 ? 13.371 6.022 -35.847 1.00 49.06 253 ASP A CA 1
ATOM 1882 C C . ASP A 1 253 ? 14.534 6.611 -36.673 1.00 49.06 253 ASP A C 1
ATOM 1884 O O . ASP A 1 253 ? 14.376 6.894 -37.860 1.00 49.06 253 ASP A O 1
ATOM 1888 N N . GLN A 1 254 ? 15.727 6.764 -36.080 1.00 47.97 254 GLN A N 1
ATOM 1889 C CA . GLN A 1 254 ? 16.932 7.213 -36.784 1.00 47.97 254 GLN A CA 1
ATOM 1890 C C . GLN A 1 254 ? 17.893 6.085 -37.192 1.00 47.97 254 GLN A C 1
ATOM 1892 O O . GLN A 1 254 ? 18.746 6.325 -38.046 1.00 47.97 254 GLN A O 1
ATOM 1897 N N . LEU A 1 255 ? 17.794 4.878 -36.615 1.00 43.69 255 LEU A N 1
ATOM 1898 C CA . LEU A 1 255 ? 18.839 3.846 -36.754 1.00 43.69 255 LEU A CA 1
ATOM 1899 C C . LEU A 1 255 ? 18.351 2.441 -37.144 1.00 43.69 255 LEU A C 1
ATOM 1901 O O . LEU A 1 255 ? 19.191 1.600 -37.452 1.00 43.69 255 LEU A O 1
ATOM 1905 N N . GLY A 1 256 ? 17.044 2.163 -37.188 1.00 38.12 256 GLY A N 1
ATOM 1906 C CA . GLY A 1 256 ? 16.513 0.919 -37.771 1.00 38.12 256 GLY A CA 1
ATOM 1907 C C . GLY A 1 256 ? 16.977 -0.385 -37.100 1.00 38.12 256 GLY A C 1
ATOM 1908 O O . GLY A 1 256 ? 17.151 -1.392 -37.782 1.00 38.12 256 GLY A O 1
ATOM 1909 N N . LEU A 1 257 ? 17.198 -0.381 -35.784 1.00 35.97 257 LEU A N 1
ATOM 1910 C CA . LEU A 1 257 ? 17.620 -1.557 -35.012 1.00 35.97 257 LEU A CA 1
ATOM 1911 C C . LEU A 1 257 ? 16.579 -1.912 -33.937 1.00 35.97 257 LEU A C 1
ATOM 1913 O O . LEU A 1 257 ? 15.730 -1.102 -33.596 1.00 35.97 257 LEU A O 1
ATOM 1917 N N . SER A 1 258 ? 16.637 -3.132 -33.406 1.00 32.72 258 SER A N 1
ATOM 1918 C CA . SER A 1 258 ? 15.803 -3.609 -32.295 1.00 32.72 258 SER A CA 1
ATOM 1919 C C . SER A 1 258 ? 16.695 -4.357 -31.309 1.00 32.72 258 SER A C 1
ATOM 1921 O O . SER A 1 258 ? 17.427 -5.246 -31.747 1.00 32.72 258 SER A O 1
ATOM 19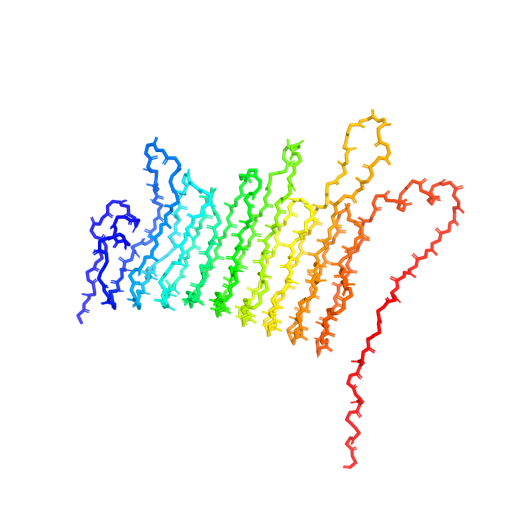23 N N . SER A 1 259 ? 16.655 -4.032 -30.012 1.00 40.22 259 SER A N 1
ATOM 1924 C CA . SER A 1 259 ? 17.406 -4.779 -28.988 1.00 40.22 259 SER A CA 1
ATOM 1925 C C . SER A 1 259 ? 16.629 -4.932 -27.683 1.00 40.22 259 SER A C 1
ATOM 1927 O O . SER A 1 259 ? 16.002 -3.992 -27.218 1.00 40.22 259 SER A O 1
ATOM 1929 N N . LEU A 1 260 ? 16.750 -6.123 -27.090 1.00 34.56 260 LEU A N 1
ATOM 1930 C CA . LEU A 1 260 ? 16.266 -6.529 -25.771 1.00 34.56 260 LEU A CA 1
ATOM 1931 C C . LEU A 1 260 ? 17.476 -6.566 -24.817 1.00 34.56 260 LEU A C 1
ATOM 1933 O O . LEU A 1 260 ? 18.487 -7.176 -25.169 1.00 34.56 260 LEU A O 1
ATOM 1937 N N . PHE A 1 261 ? 17.393 -5.979 -23.618 1.00 40.56 261 PHE A N 1
ATOM 1938 C CA . PHE A 1 261 ? 18.424 -6.137 -22.581 1.00 40.56 261 PHE A CA 1
ATOM 1939 C C . PHE A 1 261 ? 17.830 -6.685 -21.282 1.00 40.56 261 PHE A C 1
ATOM 1941 O O . PHE A 1 261 ? 16.934 -6.094 -20.690 1.00 40.56 261 PHE A O 1
ATOM 1948 N N . LEU A 1 262 ? 18.401 -7.796 -20.813 1.00 39.44 262 LEU A N 1
ATOM 1949 C CA . LEU A 1 262 ? 18.264 -8.299 -19.450 1.00 39.44 262 LEU A CA 1
ATOM 1950 C C . LEU A 1 262 ? 19.680 -8.614 -18.948 1.00 39.44 262 LEU A C 1
ATOM 1952 O O . LEU A 1 262 ? 20.321 -9.542 -19.437 1.00 39.44 262 LEU A O 1
ATOM 1956 N N . LEU A 1 263 ? 20.197 -7.825 -18.007 1.00 35.75 263 LEU A N 1
ATOM 1957 C CA . LEU A 1 263 ? 21.486 -8.084 -17.355 1.00 35.75 263 LEU A CA 1
ATOM 1958 C C . LEU A 1 263 ? 21.327 -7.899 -15.844 1.00 35.75 263 LEU A C 1
ATOM 1960 O O . LEU A 1 263 ? 21.721 -6.900 -15.253 1.00 35.75 263 LEU A O 1
ATOM 1964 N N . GLY A 1 264 ? 20.711 -8.905 -15.229 1.00 34.62 264 GLY A N 1
ATOM 1965 C CA . GLY A 1 264 ? 20.749 -9.165 -13.796 1.00 34.62 264 GLY A CA 1
ATOM 1966 C C . GLY A 1 264 ? 21.173 -10.616 -13.593 1.00 34.62 264 GLY A C 1
ATOM 1967 O O . GLY A 1 264 ? 20.765 -11.495 -14.351 1.00 34.62 264 GLY A O 1
ATOM 1968 N N . LEU A 1 265 ? 22.033 -10.876 -12.612 1.00 36.31 265 LEU A N 1
ATOM 1969 C CA . LEU A 1 265 ? 22.513 -12.218 -12.287 1.00 36.31 265 LEU A CA 1
ATOM 1970 C C . LEU A 1 265 ? 21.365 -13.003 -11.629 1.00 36.31 265 LEU A C 1
ATOM 1972 O O . LEU A 1 265 ? 21.235 -13.033 -10.409 1.00 36.31 265 LEU A O 1
ATOM 1976 N N . ILE A 1 266 ? 20.496 -13.597 -12.449 1.00 46.22 266 ILE A N 1
ATOM 1977 C CA . ILE A 1 266 ? 19.416 -14.476 -11.997 1.00 46.22 266 ILE A CA 1
ATOM 1978 C C . ILE A 1 266 ? 20.071 -15.755 -11.472 1.00 46.22 266 ILE A C 1
ATOM 1980 O O . ILE A 1 266 ? 20.574 -16.573 -12.244 1.00 46.22 266 ILE A O 1
ATOM 1984 N N . ARG A 1 267 ? 20.073 -15.957 -10.153 1.00 41.03 267 ARG A N 1
ATOM 1985 C CA . ARG A 1 267 ? 20.272 -17.300 -9.600 1.00 41.03 267 ARG A CA 1
ATOM 1986 C C . ARG A 1 267 ? 18.964 -18.056 -9.779 1.00 41.03 267 ARG A C 1
ATOM 1988 O O . ARG A 1 267 ? 18.088 -17.968 -8.929 1.00 41.03 267 ARG A O 1
ATOM 1995 N N . GLN A 1 268 ? 18.827 -18.773 -10.891 1.00 37.94 268 GLN A N 1
ATOM 1996 C CA . GLN A 1 268 ? 17.758 -19.760 -11.013 1.00 37.94 268 GLN A CA 1
ATOM 1997 C C . GLN A 1 268 ? 17.982 -20.847 -9.948 1.00 37.94 268 GLN A C 1
ATOM 1999 O O . GLN A 1 268 ? 19.120 -21.315 -9.806 1.00 37.94 268 GLN A O 1
ATOM 2004 N N . PRO A 1 269 ? 16.954 -21.261 -9.188 1.00 40.50 269 PRO A N 1
ATOM 2005 C CA . PRO A 1 269 ? 17.070 -22.452 -8.362 1.00 40.50 269 PRO A CA 1
ATOM 2006 C C . PRO A 1 269 ? 17.368 -23.656 -9.267 1.00 40.50 269 PRO A C 1
ATOM 2008 O O . PRO A 1 269 ? 16.786 -23.807 -10.343 1.00 40.50 269 PRO A O 1
ATOM 2011 N N . ALA A 1 270 ? 18.327 -24.486 -8.852 1.00 32.72 270 ALA A N 1
ATOM 2012 C CA . ALA A 1 270 ? 18.723 -25.679 -9.590 1.00 32.72 270 ALA A CA 1
ATOM 2013 C C . ALA A 1 270 ? 17.499 -26.583 -9.842 1.00 32.72 270 ALA A C 1
ATOM 2015 O O . ALA A 1 270 ? 16.683 -26.749 -8.930 1.00 32.72 270 ALA A O 1
ATOM 2016 N N . PRO A 1 271 ? 17.356 -27.187 -11.037 1.00 32.09 271 PRO A N 1
ATOM 2017 C CA . PRO A 1 271 ? 16.263 -28.112 -11.292 1.00 32.09 271 PRO A CA 1
ATOM 2018 C C . PRO A 1 271 ? 16.339 -29.275 -10.300 1.00 32.09 271 PRO A C 1
ATOM 2020 O O . PRO A 1 271 ? 17.363 -29.954 -10.191 1.00 32.09 271 PRO A O 1
ATOM 2023 N N . VAL A 1 272 ? 15.245 -29.500 -9.571 1.00 33.09 272 VAL A N 1
ATOM 2024 C CA . VAL A 1 272 ? 15.061 -30.700 -8.754 1.00 33.09 272 VAL A CA 1
ATOM 2025 C C . VAL A 1 272 ? 14.963 -31.882 -9.715 1.00 33.09 272 VAL A C 1
ATOM 2027 O O . VAL A 1 272 ? 13.936 -32.100 -10.356 1.00 33.09 272 VAL A O 1
ATOM 2030 N N . VAL A 1 273 ? 16.058 -32.628 -9.857 1.00 28.77 273 VAL A N 1
ATOM 2031 C CA . VAL A 1 273 ? 16.055 -33.919 -10.547 1.00 28.77 273 VAL A CA 1
ATOM 2032 C C . VAL A 1 273 ? 15.440 -34.930 -9.585 1.00 28.77 273 VAL A C 1
ATOM 2034 O O . VAL A 1 273 ? 16.073 -35.326 -8.608 1.00 28.77 273 VAL A O 1
ATOM 2037 N N . HIS A 1 274 ? 14.195 -35.326 -9.838 1.00 32.78 274 HIS A N 1
ATOM 2038 C CA . HIS A 1 274 ? 13.633 -36.521 -9.218 1.00 32.78 274 HIS A CA 1
ATOM 2039 C C . HIS A 1 274 ? 14.277 -37.747 -9.875 1.00 32.78 274 HIS A C 1
ATOM 2041 O O . HIS A 1 274 ? 14.038 -38.015 -11.053 1.00 32.78 274 HIS A O 1
ATOM 2047 N N . GLY A 1 275 ? 15.139 -38.429 -9.118 1.00 44.22 275 GLY A N 1
ATOM 2048 C CA . GLY A 1 275 ? 15.582 -39.798 -9.388 1.00 44.22 275 GLY A CA 1
ATOM 2049 C C . GLY A 1 275 ? 14.728 -40.805 -8.636 1.00 44.22 275 GLY A C 1
ATOM 2050 O O . GLY A 1 275 ? 14.177 -40.423 -7.578 1.00 44.22 275 GLY A O 1
#

pLDDT: mean 83.44, std 19.72, range [28.77, 98.75]

Organism: Acanthamoeba castellanii (strain ATCC 30010 / Neff) (NCBI:txid1257118)

Secondary structure (DSSP, 8-state):
-PPPP---SSHHHHHHSPPTT-EEEE-SEEEE---SS---EEE-STTEEEEESS-EEEE-SSSEEEE-SSSEEEES-EEEES-EEEE-TT-EEEEES-EEEEE-STT--SEEE-TT-EEEE-S-EEEEES-TTSS----EEEEE-TT-EEEE-S-EEEEEESSEEEEESSEEEE-S-EEEEEEPEE--STT----EE-EEEEESS-EEEE-S-EEEEEES-SEEEEE-TT-EEEE-S-EEEEEE-HHHHHHHHHH--------S---PPPP----

InterPro domains:
  IPR011050 Pectin lyase fold/virulence factor [SSF51126] (5-170)

Radius of gyration: 20.22 Å; chains: 1; bounding box: 49×62×62 Å